Protein AF-A0A1F5UHL4-F1 (afdb_monomer_lite)

Secondary structure (DSSP, 8-state):
-HHHHHHHHHHHHHHHHHHHHHHHHHHHHHHTT-EEE-TTS-EEEEEEEEE-SSTTEEEEEEEEEESSSTT-EEEEEEEEEEESSPPPSSHHHHHHHHTTSBSSS-BSSS--SSBEEEEEEEEE-TTS-EEEEEEEE---EEETTTTEEE--EEEEEEETTEEEEEE---TT----------TT-----B----TT---EEEEEE-TTS-EEEEEE-TTS-EEEEEEEEE-TB--BPP--TTTHHHHTTSTT-EEEEEEEEGGGTT--EEEEE-GGGGGGT-

Sequence (282 aa):
MKELRTDLADLKDRSNLEDKQDLLERISDIQLGKTAVDMHGFRVRTDNYVLRPLPNMLQLLNITKREGGPDAGISSFEINDTFNKNLPANYMDVKTAIKGSVNGITLKNGNPDYWLKIETAAIRNPHGDVILNEVGLSDPSWNSASSMFEQPFNETFKINTITKWSHDYSATFVETYTDNNPAGAVTTTVTASDPALPYTVTPSITSDNAFLIKTTFADNTFLETYRYYVNDSGVVQPLTLDKYAQTLRMPNLNWEIVYKATEFGTRTIDLLIIPEIFSHLF

pLDDT: mean 76.7, std 17.93, range [34.38, 98.12]

Foldseek 3Di:
DVVVVVVVVVVVVVVVVVVVVVVVVVVVQVVVVQWFQALVRWIKGKDWDWDPPDQQKTKTKIWIATCDDPQHGIKIKMKIFGKPDGADPDPVVNCVLCVQEPPDFWDQDDQRPIYTQKIKIWIDTPVQKIKIKIKGWDGWDQDPVVNTTGIFIKMWIDTRPDTQFIDHDDPPDDDDDDPPDDPDFPQPFPPPPDPRFQWTWGWGQDPLQWTWIWIQGPVRKIKIKTKFWAARSNDTDHDDPVCPVVSVPDPRIWIWIWMDIVVQPPDIRIDIGGCVVVVVVD

Structure (mmCIF, N/CA/C/O backbone):
data_AF-A0A1F5UHL4-F1
#
_entry.id   AF-A0A1F5UHL4-F1
#
loop_
_atom_site.group_PDB
_atom_site.id
_atom_site.type_symbol
_atom_site.label_atom_id
_atom_site.label_alt_id
_atom_site.label_comp_id
_atom_site.label_asym_id
_atom_site.label_entity_id
_atom_site.label_seq_id
_atom_site.pdbx_PDB_ins_code
_atom_site.Cartn_x
_atom_site.Cartn_y
_atom_site.Cartn_z
_atom_site.occupancy
_atom_site.B_iso_or_equiv
_atom_site.auth_seq_id
_atom_site.auth_comp_id
_atom_site.auth_asym_id
_atom_site.auth_atom_id
_atom_site.pdbx_PDB_model_num
ATOM 1 N N . MET A 1 1 ? -19.139 -37.158 41.627 1.00 54.53 1 MET A N 1
ATOM 2 C CA . MET A 1 1 ? -18.684 -35.882 42.242 1.00 54.53 1 MET A CA 1
ATOM 3 C C . MET A 1 1 ? -17.158 -35.739 42.284 1.00 54.53 1 MET A C 1
ATOM 5 O O . MET A 1 1 ? -16.686 -34.617 42.181 1.00 54.53 1 MET A O 1
ATOM 9 N N . LYS A 1 2 ? -16.382 -36.829 42.432 1.00 54.94 2 LYS A N 1
ATOM 10 C CA . LYS A 1 2 ? -14.907 -36.789 42.370 1.00 54.94 2 LYS A CA 1
ATOM 11 C C . LYS A 1 2 ? -14.392 -36.526 40.941 1.00 54.94 2 LYS A C 1
ATOM 13 O O . LYS A 1 2 ? -13.560 -35.652 40.783 1.00 54.94 2 LYS A O 1
ATOM 18 N N . GLU A 1 3 ? -14.988 -37.168 39.933 1.00 56.97 3 GLU A N 1
ATOM 19 C CA . GLU A 1 3 ? -14.652 -36.982 38.503 1.00 56.97 3 GLU A CA 1
ATOM 20 C C . GLU A 1 3 ? -14.904 -35.548 38.007 1.00 56.97 3 GLU A C 1
ATOM 22 O O . GLU A 1 3 ? -13.988 -34.907 37.520 1.00 56.97 3 GLU A O 1
ATOM 27 N N . LEU A 1 4 ? -16.076 -34.969 38.299 1.00 50.81 4 LEU A N 1
ATOM 28 C CA . LEU A 1 4 ? -16.394 -33.564 37.980 1.00 50.81 4 LEU A CA 1
ATOM 29 C C . LEU A 1 4 ? -15.412 -32.533 38.569 1.00 50.81 4 LEU A C 1
ATOM 31 O O . LEU A 1 4 ? -15.284 -31.436 38.036 1.00 50.81 4 LEU A O 1
ATOM 35 N N . ARG A 1 5 ? -14.750 -32.839 39.693 1.00 56.50 5 ARG A N 1
ATOM 36 C CA . ARG A 1 5 ? -13.739 -31.946 40.287 1.00 56.50 5 ARG A CA 1
ATOM 37 C C . ARG A 1 5 ? -12.380 -32.090 39.607 1.00 56.50 5 ARG A C 1
ATOM 39 O O . ARG A 1 5 ? -11.645 -31.111 39.561 1.00 56.50 5 ARG A O 1
ATOM 46 N N . THR A 1 6 ? -12.068 -33.280 39.105 1.00 62.00 6 THR A N 1
ATOM 47 C CA . THR A 1 6 ? -10.860 -33.546 38.320 1.00 62.00 6 THR A CA 1
ATOM 48 C C . THR A 1 6 ? -10.974 -32.906 36.938 1.00 62.00 6 THR A C 1
ATOM 50 O O . THR A 1 6 ? -10.088 -32.152 36.561 1.00 62.00 6 THR A O 1
ATOM 53 N N . ASP A 1 7 ? -12.119 -33.053 36.265 1.00 62.06 7 ASP A N 1
ATOM 54 C CA . ASP A 1 7 ? -12.368 -32.427 34.958 1.00 62.06 7 ASP A CA 1
ATOM 55 C C . ASP A 1 7 ? -12.326 -30.891 35.030 1.00 62.06 7 ASP A C 1
ATOM 57 O O . ASP A 1 7 ? -11.802 -30.227 34.138 1.00 62.06 7 ASP A O 1
ATOM 61 N N . LEU A 1 8 ? -12.841 -30.307 36.121 1.00 56.38 8 LEU A N 1
ATOM 62 C CA . LEU A 1 8 ? -12.797 -28.859 36.344 1.00 56.38 8 LEU A CA 1
ATOM 63 C C . LEU A 1 8 ? -11.372 -28.353 36.634 1.00 56.38 8 LEU A C 1
ATOM 65 O O . LEU A 1 8 ? -11.038 -27.229 36.264 1.00 56.38 8 LEU A O 1
ATOM 69 N N . ALA A 1 9 ? -10.541 -29.160 37.299 1.00 65.00 9 ALA A N 1
ATOM 70 C CA . ALA A 1 9 ? -9.139 -28.832 37.548 1.00 65.00 9 ALA A CA 1
ATOM 71 C C . ALA A 1 9 ? -8.319 -28.898 36.251 1.00 65.00 9 ALA A C 1
ATOM 73 O O . ALA A 1 9 ? -7.598 -27.951 35.954 1.00 65.00 9 ALA A O 1
ATOM 74 N N . ASP A 1 10 ? -8.524 -29.935 35.436 1.00 68.56 10 ASP A N 1
ATOM 75 C CA . ASP A 1 10 ? -7.858 -30.094 34.140 1.00 68.56 10 ASP A CA 1
ATOM 76 C C . ASP A 1 10 ? -8.268 -28.997 33.142 1.00 68.56 10 ASP A C 1
ATOM 78 O O . ASP A 1 10 ? -7.425 -28.469 32.416 1.00 68.56 10 ASP A O 1
ATOM 82 N N . LEU A 1 11 ? -9.546 -28.595 33.124 1.00 62.31 11 LEU A N 1
ATOM 83 C CA . LEU A 1 11 ? -10.021 -27.453 32.329 1.00 62.31 11 LEU A CA 1
ATOM 84 C C . LEU A 1 11 ? -9.385 -26.133 32.775 1.00 62.31 11 LEU A C 1
ATOM 86 O O . LEU A 1 11 ? -8.978 -25.328 31.939 1.00 62.31 11 LEU A O 1
ATOM 90 N N . LYS A 1 12 ? -9.275 -25.913 34.089 1.00 61.91 12 LYS A N 1
ATOM 91 C CA . LYS A 1 12 ? -8.652 -24.707 34.644 1.00 61.91 12 LYS A CA 1
ATOM 92 C C . LYS A 1 12 ? -7.149 -24.667 34.366 1.00 61.91 12 LYS A C 1
ATOM 94 O O . LYS A 1 12 ? -6.624 -23.602 34.060 1.00 61.91 12 LYS A O 1
ATOM 99 N N . ASP A 1 13 ? -6.467 -25.805 34.436 1.00 70.56 13 ASP A N 1
ATOM 100 C CA . ASP A 1 13 ? -5.041 -25.901 34.126 1.00 70.56 13 ASP A CA 1
ATOM 101 C C . ASP A 1 13 ? -4.761 -25.730 32.630 1.00 70.56 13 ASP A C 1
ATOM 103 O O . ASP A 1 13 ? -3.791 -25.061 32.281 1.00 70.56 13 ASP A O 1
ATOM 107 N N . ARG A 1 14 ? -5.633 -26.233 31.745 1.00 63.91 14 ARG A N 1
ATOM 108 C CA . ARG A 1 14 ? -5.560 -25.954 30.299 1.00 63.91 14 ARG A CA 1
ATOM 109 C C . ARG A 1 14 ? -5.776 -24.478 29.979 1.00 63.91 14 ARG A C 1
ATOM 111 O O . ARG A 1 14 ? -4.935 -23.902 29.304 1.00 63.91 14 ARG A O 1
ATOM 118 N N . SER A 1 15 ? -6.818 -23.858 30.534 1.00 64.50 15 SER A N 1
ATOM 119 C CA . SER A 1 15 ? -7.058 -22.412 30.387 1.00 64.50 15 SER A CA 1
ATOM 120 C C . SER A 1 15 ? -5.860 -21.598 30.884 1.00 64.50 15 SER A C 1
ATOM 122 O O . SER A 1 15 ? -5.378 -20.720 30.184 1.00 64.50 15 SER A O 1
ATOM 124 N N . ASN A 1 16 ? -5.301 -21.946 32.049 1.00 72.88 16 ASN A N 1
ATOM 125 C CA . ASN A 1 16 ? -4.107 -21.284 32.580 1.00 72.88 16 ASN A CA 1
ATOM 126 C C . ASN A 1 16 ? -2.857 -21.492 31.707 1.00 72.88 16 ASN A C 1
ATOM 128 O O . ASN A 1 16 ? -1.940 -20.673 31.757 1.00 72.88 16 ASN A O 1
ATOM 132 N N . LEU A 1 17 ? -2.751 -22.615 30.992 1.00 68.56 17 LEU A N 1
ATOM 133 C CA . LEU A 1 17 ? -1.637 -22.900 30.085 1.00 68.56 17 LEU A CA 1
ATOM 134 C C . LEU A 1 17 ? -1.763 -22.108 28.786 1.00 68.56 17 LEU A C 1
ATOM 136 O O . LEU A 1 17 ? -0.761 -21.543 28.358 1.00 68.56 17 LEU A O 1
ATOM 140 N N . GLU A 1 18 ? -2.962 -22.031 28.211 1.00 68.06 18 GLU A N 1
ATOM 141 C CA . GLU A 1 18 ? -3.265 -21.189 27.046 1.00 68.06 18 GLU A CA 1
ATOM 142 C C . GLU A 1 18 ? -2.998 -19.714 27.376 1.00 68.06 18 GLU A C 1
ATOM 144 O O . GLU A 1 18 ? -2.196 -19.077 26.700 1.00 68.06 18 GLU A O 1
ATOM 149 N N . ASP A 1 19 ? -3.510 -19.215 28.507 1.00 73.69 19 ASP A N 1
ATOM 150 C CA . ASP A 1 19 ? -3.263 -17.841 28.966 1.00 73.69 19 ASP A CA 1
ATOM 151 C C . ASP A 1 19 ? -1.762 -17.553 29.156 1.00 73.69 19 ASP A C 1
ATOM 153 O O . ASP A 1 19 ? -1.267 -16.469 28.840 1.00 73.69 19 ASP A O 1
ATOM 157 N N . LYS A 1 20 ? -1.000 -18.525 29.674 1.00 71.56 20 LYS A N 1
ATOM 158 C CA . LYS A 1 20 ? 0.457 -18.398 29.833 1.00 71.56 20 LYS A CA 1
ATOM 159 C C . LYS A 1 20 ? 1.196 -18.444 28.501 1.00 71.56 20 LYS A C 1
ATOM 161 O O . LYS A 1 20 ? 2.190 -17.737 28.365 1.00 71.56 20 LYS A O 1
ATOM 166 N N . GLN A 1 21 ? 0.763 -19.272 27.555 1.00 69.31 21 GLN A N 1
ATOM 167 C CA . GLN A 1 21 ? 1.348 -19.332 26.215 1.00 69.31 21 GLN A CA 1
ATOM 168 C C . GLN A 1 21 ? 1.103 -18.024 25.464 1.00 69.31 21 GLN A C 1
ATOM 170 O O . GLN A 1 21 ? 2.064 -17.449 24.958 1.00 69.31 21 GLN A O 1
ATOM 175 N N . ASP A 1 22 ? -0.118 -17.495 25.519 1.00 73.62 22 ASP A N 1
ATOM 176 C CA . ASP A 1 22 ? -0.467 -16.186 24.968 1.00 73.62 22 ASP A CA 1
ATOM 177 C C . ASP A 1 22 ? 0.375 -15.072 25.600 1.00 73.62 22 ASP A C 1
ATOM 179 O O . ASP A 1 22 ? 0.910 -14.209 24.904 1.00 73.62 22 ASP A O 1
ATOM 183 N N . LEU A 1 23 ? 0.553 -15.087 26.926 1.00 70.81 23 LEU A N 1
ATOM 184 C CA . LEU A 1 23 ? 1.416 -14.127 27.621 1.00 70.81 23 LEU A CA 1
ATOM 185 C C . LEU A 1 23 ? 2.885 -14.241 27.198 1.00 70.81 23 LEU A C 1
ATOM 187 O O . LEU A 1 23 ? 3.547 -13.218 27.028 1.00 70.81 23 LEU A O 1
ATOM 191 N N . LEU A 1 24 ? 3.406 -15.455 27.023 1.00 68.00 24 LEU A N 1
ATOM 192 C CA . LEU A 1 24 ? 4.785 -15.676 26.584 1.00 68.00 24 LEU A CA 1
ATOM 193 C C . LEU A 1 24 ? 4.998 -15.244 25.129 1.00 68.00 24 LEU A C 1
ATOM 195 O O . LEU A 1 24 ? 6.014 -14.614 24.842 1.00 68.00 24 LEU A O 1
ATOM 199 N N . GLU A 1 25 ? 4.045 -15.515 24.234 1.00 67.12 25 GLU A N 1
ATOM 200 C CA . GLU A 1 25 ? 4.080 -15.018 22.855 1.00 67.12 25 GLU A CA 1
ATOM 201 C C . GLU A 1 25 ? 4.036 -13.487 22.837 1.00 67.12 25 GLU A C 1
ATOM 203 O O . GLU A 1 25 ? 4.859 -12.854 22.181 1.00 67.12 25 GLU A O 1
ATOM 208 N N . ARG A 1 26 ? 3.167 -12.872 23.649 1.00 66.56 26 ARG A N 1
ATOM 209 C CA . ARG A 1 26 ? 3.108 -11.409 23.797 1.00 66.56 26 ARG A CA 1
ATOM 210 C C . ARG A 1 26 ? 4.431 -10.827 24.286 1.00 66.56 26 ARG A C 1
ATOM 212 O O . ARG A 1 26 ? 4.881 -9.831 23.731 1.00 66.56 26 ARG A O 1
ATOM 219 N N . ILE A 1 27 ? 5.059 -11.433 25.295 1.00 63.44 27 ILE A N 1
ATOM 220 C CA . ILE A 1 27 ? 6.366 -10.993 25.809 1.00 63.44 27 ILE A CA 1
ATOM 221 C C . ILE A 1 27 ? 7.446 -11.138 24.731 1.00 63.44 27 ILE A C 1
ATOM 223 O O . ILE A 1 27 ? 8.249 -10.224 24.559 1.00 63.44 27 ILE A O 1
ATOM 227 N N . SER A 1 28 ? 7.452 -12.247 23.989 1.00 60.19 28 SER A N 1
ATOM 228 C CA . SER A 1 28 ? 8.394 -12.478 22.892 1.00 60.19 28 SER A CA 1
ATOM 229 C C . SER A 1 28 ? 8.214 -11.461 21.762 1.00 60.19 28 SER A C 1
ATOM 231 O O . SER A 1 28 ? 9.194 -10.899 21.285 1.00 60.19 28 SER A O 1
ATOM 233 N N . ASP A 1 29 ? 6.979 -11.183 21.347 1.00 63.09 29 ASP A N 1
ATOM 234 C CA . ASP A 1 29 ? 6.690 -10.212 20.288 1.00 63.09 29 ASP A CA 1
ATOM 235 C C . ASP A 1 29 ? 7.098 -8.786 20.699 1.00 63.09 29 ASP A C 1
ATOM 237 O O . ASP A 1 29 ? 7.665 -8.052 19.888 1.00 63.09 29 ASP A O 1
ATOM 241 N N . ILE A 1 30 ? 6.880 -8.417 21.970 1.00 63.22 30 ILE A N 1
ATOM 242 C CA . ILE A 1 30 ? 7.344 -7.141 22.540 1.00 63.22 30 ILE A CA 1
ATOM 243 C C . ILE A 1 30 ? 8.875 -7.079 22.528 1.00 63.22 30 ILE A C 1
ATOM 245 O O . ILE A 1 30 ? 9.446 -6.070 22.122 1.00 63.22 30 ILE A O 1
ATOM 249 N N . GLN A 1 31 ? 9.554 -8.159 22.929 1.00 58.38 31 GLN A N 1
ATOM 250 C CA . GLN A 1 31 ? 11.021 -8.235 22.909 1.00 58.38 31 GLN A CA 1
ATOM 251 C C . GLN A 1 31 ? 11.602 -8.156 21.492 1.00 58.38 31 GLN A C 1
ATOM 253 O O . GLN A 1 31 ? 12.722 -7.680 21.322 1.00 58.38 31 GLN A O 1
ATOM 258 N N . LEU A 1 32 ? 10.850 -8.604 20.485 1.00 65.06 32 LEU A N 1
ATOM 259 C CA . LEU A 1 32 ? 11.230 -8.539 19.074 1.00 65.06 32 LEU A CA 1
ATOM 260 C C . LEU A 1 32 ? 10.811 -7.226 18.389 1.00 65.06 32 LEU A C 1
ATOM 262 O O . LEU A 1 32 ? 11.042 -7.090 17.189 1.00 65.06 32 LEU A O 1
ATOM 266 N N . GLY A 1 33 ? 10.178 -6.287 19.106 1.00 66.50 33 GLY A N 1
ATOM 267 C CA . GLY A 1 33 ? 9.693 -5.023 18.535 1.00 66.50 33 GLY A CA 1
ATOM 268 C C . GLY A 1 33 ? 8.587 -5.206 17.488 1.00 66.50 33 GLY A C 1
ATOM 269 O O . GLY A 1 33 ? 8.355 -4.332 16.660 1.00 66.50 33 GLY A O 1
ATOM 270 N N . LYS A 1 34 ? 7.908 -6.358 17.495 1.00 76.50 34 LYS A N 1
ATOM 271 C CA . LYS A 1 34 ? 6.878 -6.717 16.507 1.00 76.50 34 LYS A CA 1
ATOM 272 C C . LYS A 1 34 ? 5.488 -6.245 16.888 1.00 76.50 34 LYS A C 1
ATOM 274 O O . LYS A 1 34 ? 4.528 -6.508 16.167 1.00 76.50 34 LYS A O 1
ATOM 279 N N . THR A 1 35 ? 5.348 -5.599 18.036 1.00 82.62 35 THR A N 1
ATOM 280 C CA . THR A 1 35 ? 4.055 -5.151 18.538 1.00 82.62 35 THR A CA 1
ATOM 281 C C . THR A 1 35 ? 4.105 -3.720 18.993 1.00 82.62 35 THR A C 1
ATOM 283 O O . THR A 1 35 ? 5.009 -3.355 19.740 1.00 82.62 35 THR A O 1
ATOM 286 N N . ALA A 1 36 ? 3.070 -2.973 18.639 1.00 85.44 36 ALA A N 1
ATOM 287 C CA . ALA A 1 36 ? 2.810 -1.657 19.191 1.00 85.44 36 ALA A CA 1
ATOM 288 C C . ALA A 1 36 ? 1.332 -1.527 19.564 1.00 85.44 36 ALA A C 1
ATOM 290 O O . ALA A 1 36 ? 0.510 -2.408 19.283 1.00 85.44 36 ALA A O 1
ATOM 291 N N . VAL A 1 37 ? 1.001 -0.419 20.210 1.00 88.06 37 VAL A N 1
ATOM 292 C CA . VAL A 1 37 ? -0.377 0.037 20.364 1.00 88.06 37 VAL A CA 1
ATOM 293 C C . VAL A 1 37 ? -0.667 1.034 19.247 1.00 88.06 37 VAL A C 1
ATOM 295 O O . VAL A 1 37 ? 0.165 1.885 18.942 1.00 88.06 37 VAL A O 1
ATOM 298 N N . ASP A 1 38 ? -1.824 0.905 18.611 1.00 88.81 38 ASP A N 1
ATOM 299 C CA . ASP A 1 38 ? -2.263 1.831 17.570 1.00 88.81 38 ASP A CA 1
ATOM 300 C C . ASP A 1 38 ? -2.879 3.114 18.145 1.00 88.81 38 ASP A C 1
ATOM 302 O O . ASP A 1 38 ? -3.041 3.264 19.358 1.00 88.81 38 ASP A O 1
ATOM 306 N N . MET A 1 39 ? -3.304 4.027 17.270 1.00 90.62 39 MET A N 1
ATOM 307 C CA . MET A 1 39 ? -3.951 5.266 17.715 1.00 90.62 39 MET A CA 1
ATOM 308 C C . MET A 1 39 ? -5.302 5.059 18.426 1.00 90.62 39 MET A C 1
ATOM 310 O O . MET A 1 39 ? -5.773 5.962 19.119 1.00 90.62 39 MET A O 1
ATOM 314 N N . HIS A 1 40 ? -5.932 3.893 18.269 1.00 91.38 40 HIS A N 1
ATOM 315 C CA . HIS A 1 40 ? -7.206 3.545 18.896 1.00 91.38 40 HIS A CA 1
ATOM 316 C C . HIS A 1 40 ? -7.042 2.802 20.236 1.00 91.38 40 HIS A C 1
ATOM 318 O O . HIS A 1 40 ? -8.040 2.498 20.893 1.00 91.38 40 HIS A O 1
ATOM 324 N N . GLY A 1 41 ? -5.807 2.531 20.673 1.00 89.31 41 GLY A N 1
ATOM 325 C CA . GLY A 1 41 ? -5.507 1.836 21.927 1.00 89.31 41 GLY A CA 1
ATOM 326 C C . GLY A 1 41 ? -5.529 0.304 21.837 1.00 89.31 41 GLY A C 1
ATOM 327 O O . GLY A 1 41 ? -5.492 -0.372 22.867 1.00 89.31 41 GLY A O 1
ATOM 328 N N . PHE A 1 42 ? -5.586 -0.266 20.636 1.00 90.75 42 PHE A N 1
ATOM 329 C CA . PHE A 1 42 ? -5.523 -1.700 20.385 1.00 90.75 42 PHE A CA 1
ATOM 330 C C . PHE A 1 42 ? -4.090 -2.167 20.142 1.00 90.75 42 PHE A C 1
ATOM 332 O O . PHE A 1 42 ? -3.302 -1.531 19.442 1.00 90.75 42 PHE A O 1
ATOM 339 N N . ARG A 1 43 ? -3.768 -3.350 20.675 1.00 88.38 43 ARG A N 1
ATOM 340 C CA . ARG A 1 43 ? -2.523 -4.049 20.354 1.00 88.38 43 ARG A CA 1
ATOM 341 C C . ARG A 1 43 ? -2.536 -4.473 18.886 1.00 88.38 43 ARG A C 1
ATOM 343 O O . ARG A 1 43 ? -3.477 -5.130 18.430 1.00 88.38 43 ARG A O 1
ATOM 350 N N . VAL A 1 44 ? -1.446 -4.162 18.195 1.00 90.44 44 VAL A N 1
ATOM 351 C CA . VAL A 1 44 ? -1.173 -4.593 16.826 1.00 90.44 44 VAL A CA 1
ATOM 352 C C . VAL A 1 44 ? 0.122 -5.360 16.801 1.00 90.44 44 VAL A C 1
ATOM 354 O O . VAL A 1 44 ? 1.139 -4.884 17.297 1.00 90.44 44 VAL A O 1
ATOM 357 N N . ARG A 1 45 ? 0.091 -6.533 16.178 1.00 90.25 45 ARG A N 1
ATOM 358 C CA . ARG A 1 45 ? 1.299 -7.222 15.744 1.00 90.25 45 ARG A CA 1
ATOM 359 C C . ARG A 1 45 ? 1.568 -6.877 14.289 1.00 90.25 45 ARG A C 1
ATOM 361 O O .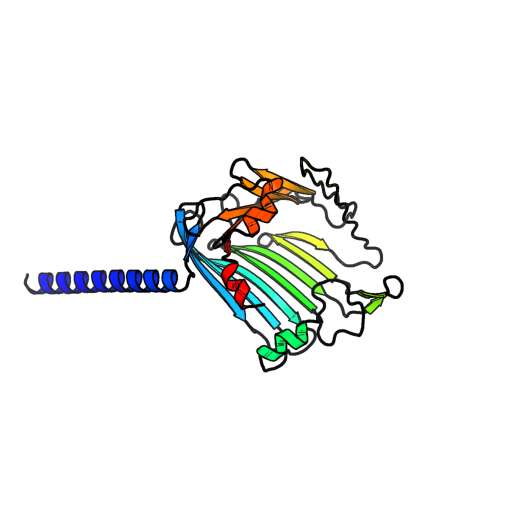 ARG A 1 45 ? 0.658 -6.978 13.474 1.00 90.25 45 ARG A O 1
ATOM 368 N N . THR A 1 46 ? 2.798 -6.509 13.974 1.00 88.12 46 THR A N 1
ATOM 369 C CA . THR A 1 46 ? 3.266 -6.264 12.613 1.00 88.12 46 THR A CA 1
ATOM 370 C C . THR A 1 46 ? 4.298 -7.324 12.240 1.00 88.12 46 THR A C 1
ATOM 372 O O . THR A 1 46 ? 5.159 -7.690 13.042 1.00 88.12 46 THR A O 1
ATOM 375 N N . ASP A 1 47 ? 4.222 -7.820 11.016 1.00 86.62 47 ASP A N 1
ATOM 376 C CA . ASP A 1 47 ? 5.245 -8.662 10.415 1.00 86.62 47 ASP A CA 1
ATOM 377 C C . ASP A 1 47 ? 5.555 -8.110 9.017 1.00 86.62 47 ASP A C 1
ATOM 379 O O . ASP A 1 47 ? 4.661 -7.721 8.267 1.00 86.62 47 ASP A O 1
ATOM 383 N N . ASN A 1 48 ? 6.841 -8.048 8.679 1.00 80.56 48 ASN A N 1
ATOM 384 C CA . ASN A 1 48 ? 7.318 -7.550 7.393 1.00 80.56 48 ASN A CA 1
ATOM 385 C C . ASN A 1 48 ? 8.182 -8.615 6.739 1.00 80.56 48 ASN A C 1
ATOM 387 O O . ASN A 1 48 ? 9.091 -9.161 7.369 1.00 80.56 48 ASN A O 1
ATOM 391 N N . TYR A 1 49 ? 7.923 -8.877 5.468 1.00 85.00 49 TYR A N 1
ATOM 392 C CA . TYR A 1 49 ? 8.630 -9.878 4.697 1.00 85.00 49 TYR A CA 1
ATOM 393 C C . TYR A 1 49 ? 9.090 -9.302 3.368 1.00 85.00 49 TYR A C 1
ATOM 395 O O . TYR A 1 49 ? 8.385 -8.528 2.723 1.00 85.00 49 TYR A O 1
ATOM 403 N N . VAL A 1 50 ? 10.266 -9.755 2.943 1.00 83.69 50 VAL A N 1
ATOM 404 C CA . VAL A 1 50 ? 10.682 -9.681 1.549 1.00 83.69 50 VAL A CA 1
ATOM 405 C C . VAL A 1 50 ? 10.731 -11.108 1.028 1.00 83.69 50 VAL A C 1
ATOM 407 O O . VAL A 1 50 ? 11.497 -11.938 1.520 1.00 83.69 50 VAL A O 1
ATOM 410 N N . LEU A 1 51 ? 9.856 -11.414 0.080 1.00 88.56 51 LEU A N 1
ATOM 411 C CA . LEU A 1 51 ? 9.609 -12.757 -0.423 1.00 88.56 51 LEU A CA 1
ATOM 412 C C . LEU A 1 51 ? 9.999 -12.854 -1.898 1.00 88.56 51 LEU A C 1
ATOM 414 O O . LEU A 1 51 ? 10.118 -11.857 -2.610 1.00 88.56 51 LEU A O 1
ATOM 418 N N . ARG A 1 52 ? 10.180 -14.091 -2.364 1.00 89.25 52 ARG A N 1
ATOM 419 C CA . ARG A 1 52 ? 10.370 -14.415 -3.781 1.00 89.25 52 ARG A CA 1
ATOM 420 C C . ARG A 1 52 ? 9.350 -15.476 -4.208 1.00 89.25 52 ARG A C 1
ATOM 422 O O . ARG A 1 52 ? 9.696 -16.658 -4.231 1.00 89.25 52 ARG A O 1
ATOM 429 N N . PRO A 1 53 ? 8.099 -15.084 -4.511 1.00 92.50 53 PRO A N 1
ATOM 430 C CA . PRO A 1 53 ? 7.047 -16.038 -4.872 1.00 92.50 53 PRO A CA 1
ATOM 431 C C . PRO A 1 53 ? 7.331 -16.765 -6.191 1.00 92.50 53 PRO A C 1
ATOM 433 O O . PRO A 1 53 ? 7.006 -17.941 -6.334 1.00 92.50 53 PRO A O 1
ATOM 436 N N . LEU A 1 54 ? 7.971 -16.074 -7.143 1.00 94.75 54 LEU A N 1
ATOM 437 C CA . LEU A 1 54 ? 8.377 -16.601 -8.448 1.00 94.75 54 LEU A CA 1
ATOM 438 C C . LEU A 1 54 ? 9.845 -16.251 -8.742 1.00 94.75 54 LEU A C 1
ATOM 440 O O . LEU A 1 54 ? 10.354 -15.264 -8.210 1.00 94.75 54 LEU A O 1
ATOM 444 N N . PRO A 1 55 ? 10.549 -17.001 -9.615 1.00 94.94 55 PRO A N 1
ATOM 445 C CA . PRO A 1 55 ? 11.968 -16.765 -9.896 1.00 94.94 55 PRO A CA 1
ATOM 446 C C . PRO A 1 55 ? 12.314 -15.346 -10.365 1.00 94.94 55 PRO A C 1
ATOM 448 O O . PRO A 1 55 ? 13.428 -14.889 -10.127 1.00 94.94 55 PRO A O 1
ATOM 451 N N . ASN A 1 56 ? 11.385 -14.654 -11.021 1.00 93.44 56 ASN A N 1
ATOM 452 C CA . ASN A 1 56 ? 11.524 -13.290 -11.527 1.00 93.44 56 ASN A CA 1
ATOM 453 C C . ASN A 1 56 ? 10.685 -12.266 -10.744 1.00 93.44 56 ASN A C 1
ATOM 455 O O . ASN A 1 56 ? 10.424 -11.193 -11.273 1.00 93.44 56 ASN A O 1
ATOM 459 N N . MET A 1 57 ? 10.227 -12.590 -9.532 1.00 92.88 57 MET A N 1
ATOM 460 C CA . MET A 1 57 ? 9.351 -11.720 -8.746 1.00 92.88 57 MET A CA 1
ATOM 461 C C . MET A 1 57 ? 9.925 -11.463 -7.357 1.00 92.88 57 MET A C 1
ATOM 463 O O . MET A 1 57 ? 10.350 -12.399 -6.676 1.00 92.88 57 MET A O 1
ATOM 467 N N . LEU A 1 58 ? 9.891 -10.206 -6.930 1.00 90.19 58 LEU A N 1
ATOM 468 C CA . LEU A 1 58 ? 10.127 -9.799 -5.550 1.00 90.19 58 LEU A CA 1
ATOM 469 C C . LEU A 1 58 ? 8.801 -9.330 -4.951 1.00 90.19 58 LEU A C 1
ATOM 471 O O . LEU A 1 58 ? 8.041 -8.638 -5.617 1.00 90.19 58 LEU A O 1
ATOM 475 N N . GLN A 1 59 ? 8.529 -9.704 -3.707 1.00 89.88 59 GLN A N 1
ATOM 476 C CA . GLN A 1 59 ? 7.338 -9.265 -2.988 1.00 89.88 59 GLN A CA 1
ATOM 477 C C . GLN A 1 59 ? 7.746 -8.593 -1.683 1.00 89.88 59 GLN A C 1
ATOM 479 O O . GLN A 1 59 ? 8.468 -9.183 -0.879 1.00 89.88 59 GLN A O 1
ATOM 484 N N . LEU A 1 60 ? 7.257 -7.379 -1.460 1.00 88.44 60 LEU A N 1
ATOM 485 C CA . LEU A 1 60 ? 7.283 -6.704 -0.169 1.00 88.44 60 LEU A CA 1
ATOM 486 C C . LEU A 1 60 ? 5.919 -6.902 0.479 1.00 88.44 60 LEU A C 1
ATOM 488 O O . LEU A 1 60 ? 4.908 -6.532 -0.106 1.00 88.44 60 LEU A O 1
ATOM 492 N N . LEU A 1 61 ? 5.886 -7.494 1.667 1.00 90.81 61 LEU A N 1
ATOM 493 C CA . LEU A 1 61 ? 4.646 -7.803 2.368 1.00 90.81 61 LEU A CA 1
ATOM 494 C C . LEU A 1 61 ? 4.720 -7.291 3.802 1.00 90.81 61 LEU A C 1
ATOM 496 O O . LEU A 1 61 ? 5.479 -7.818 4.612 1.00 90.81 61 LEU A O 1
ATOM 500 N N . ASN A 1 62 ? 3.908 -6.290 4.114 1.00 90.38 62 ASN A N 1
ATOM 501 C CA . ASN A 1 62 ? 3.586 -5.892 5.474 1.00 90.38 62 ASN A CA 1
ATOM 502 C C . ASN A 1 62 ? 2.234 -6.503 5.862 1.00 90.38 62 ASN A C 1
ATOM 504 O O . ASN A 1 62 ? 1.257 -6.412 5.119 1.00 90.38 62 ASN A O 1
ATOM 508 N N . ILE A 1 63 ? 2.185 -7.129 7.031 1.00 92.81 63 ILE A N 1
ATOM 509 C CA . ILE A 1 63 ? 0.971 -7.680 7.622 1.00 92.81 63 ILE A CA 1
ATOM 510 C C . ILE A 1 63 ? 0.803 -7.060 8.996 1.00 92.81 63 ILE A C 1
ATOM 512 O O . ILE A 1 63 ? 1.726 -7.095 9.808 1.00 92.81 63 ILE A O 1
ATOM 516 N N . THR A 1 64 ? -0.399 -6.578 9.287 1.00 92.00 64 THR A N 1
ATOM 517 C CA . THR A 1 64 ? -0.790 -6.175 10.632 1.00 92.00 64 THR A CA 1
ATOM 518 C C . THR A 1 64 ? -1.956 -7.005 11.123 1.00 92.00 64 THR A C 1
ATOM 520 O O . THR A 1 64 ? -2.943 -7.207 10.423 1.00 92.00 64 THR A O 1
ATOM 523 N N . LYS A 1 65 ? -1.849 -7.502 12.353 1.00 93.81 65 LYS A N 1
ATOM 524 C CA . LYS A 1 65 ? -2.926 -8.204 13.044 1.00 93.81 65 LYS A CA 1
ATOM 525 C C . LYS A 1 65 ? -3.363 -7.387 14.250 1.00 93.81 65 LYS A C 1
ATOM 527 O O . LYS A 1 65 ? -2.596 -7.235 15.202 1.00 93.81 65 LYS A O 1
ATOM 532 N N . ARG A 1 66 ? -4.601 -6.903 14.213 1.00 92.69 66 ARG A N 1
ATOM 533 C CA . ARG A 1 66 ? -5.239 -6.120 15.274 1.00 92.69 66 ARG A CA 1
ATOM 534 C C . ARG A 1 66 ? -6.158 -7.017 16.108 1.00 92.69 66 ARG A C 1
ATOM 536 O O . ARG A 1 66 ? -6.955 -7.771 15.553 1.00 92.69 66 ARG A O 1
ATOM 543 N N . GLU A 1 67 ? -6.047 -6.953 17.437 1.00 87.44 67 GLU A N 1
ATOM 544 C CA . GLU A 1 67 ? -6.839 -7.807 18.348 1.00 87.44 67 GLU A CA 1
ATOM 545 C C . GLU A 1 67 ? -8.260 -7.286 18.630 1.00 87.44 67 GLU A C 1
ATOM 547 O O . GLU A 1 67 ? -9.115 -8.059 19.058 1.00 87.44 67 GLU A O 1
ATOM 552 N N . GLY A 1 68 ? -8.535 -5.998 18.404 1.00 87.50 68 GLY A N 1
ATOM 553 C CA . GLY A 1 68 ? -9.813 -5.375 18.757 1.00 87.50 68 GLY A CA 1
ATOM 554 C C . GLY A 1 68 ? -10.208 -4.208 17.854 1.00 87.50 68 GLY A C 1
ATOM 555 O O . GLY A 1 68 ? -9.431 -3.757 17.021 1.00 87.50 68 GLY A O 1
ATOM 556 N N . GLY A 1 69 ? -11.440 -3.729 18.023 1.00 88.88 69 GLY A N 1
ATOM 557 C CA . GLY A 1 69 ? -11.999 -2.632 17.231 1.00 88.88 69 GLY A CA 1
ATOM 558 C C . GLY A 1 69 ? -12.704 -3.077 15.941 1.00 88.88 69 GLY A C 1
ATOM 559 O O . GLY A 1 69 ? -12.793 -4.273 15.661 1.00 88.88 69 GLY A O 1
ATOM 560 N N . PRO A 1 70 ? -13.246 -2.119 15.165 1.00 88.44 70 PRO A N 1
ATOM 561 C CA . PRO A 1 70 ? -13.992 -2.400 13.933 1.00 88.44 70 PRO A CA 1
ATOM 562 C C . PRO A 1 70 ? -13.174 -3.123 12.857 1.00 88.44 70 PRO A C 1
ATOM 564 O O . PRO A 1 70 ? -13.742 -3.886 12.081 1.00 88.44 70 PRO A O 1
ATOM 567 N N . ASP A 1 71 ? -11.854 -2.929 12.855 1.00 88.12 71 ASP A N 1
ATOM 568 C CA . ASP A 1 71 ? -10.910 -3.538 11.910 1.00 88.12 71 ASP A CA 1
ATOM 569 C C . ASP A 1 71 ? -10.074 -4.657 12.560 1.00 88.12 71 ASP A C 1
ATOM 571 O O . ASP A 1 71 ? -8.955 -4.944 12.137 1.00 88.12 71 ASP A O 1
ATOM 575 N N . ALA A 1 72 ? -10.599 -5.299 13.612 1.00 92.25 72 ALA A N 1
ATOM 576 C CA . ALA A 1 72 ? -9.969 -6.475 14.206 1.00 92.25 72 ALA A CA 1
ATOM 577 C C . ALA A 1 72 ? -9.788 -7.587 13.157 1.00 92.25 72 ALA A C 1
ATOM 579 O O . ALA A 1 72 ? -10.711 -7.922 12.412 1.00 92.25 72 ALA A O 1
ATOM 580 N N . GLY A 1 73 ? -8.603 -8.194 13.129 1.00 93.44 73 GLY A N 1
ATOM 581 C CA . GLY A 1 73 ? -8.213 -9.168 12.112 1.00 93.44 73 GLY A CA 1
ATOM 582 C C . GLY A 1 73 ? -6.900 -8.794 11.433 1.00 93.44 73 GLY A C 1
ATOM 583 O O . GLY A 1 73 ? -6.065 -8.116 12.027 1.00 93.44 73 GLY A O 1
ATOM 584 N N . ILE A 1 74 ? -6.701 -9.300 10.214 1.00 94.88 74 ILE A N 1
ATOM 585 C CA . ILE A 1 74 ? -5.495 -9.071 9.416 1.00 94.88 74 ILE A CA 1
ATOM 586 C C . ILE A 1 74 ? -5.740 -8.000 8.348 1.00 94.88 74 ILE A C 1
ATOM 588 O O . ILE A 1 74 ? -6.569 -8.197 7.459 1.00 94.88 74 ILE A O 1
ATOM 592 N N . SER A 1 75 ? -4.959 -6.925 8.401 1.00 96.12 75 SER A N 1
ATOM 593 C CA . SER A 1 75 ? -4.752 -6.013 7.278 1.00 96.12 75 SER A CA 1
ATOM 594 C C . SER A 1 75 ? -3.386 -6.285 6.645 1.00 96.12 75 SER A C 1
ATOM 596 O O . SER A 1 75 ? -2.475 -6.815 7.285 1.00 96.12 75 SER A O 1
ATOM 598 N N . SER A 1 76 ? -3.233 -5.961 5.366 1.00 95.25 76 SER A N 1
ATOM 599 C CA . SER A 1 76 ? -1.965 -6.167 4.661 1.00 95.25 76 SER A CA 1
ATOM 600 C C . SER A 1 76 ? -1.693 -5.074 3.645 1.00 95.25 76 SER A C 1
ATOM 602 O O . SER A 1 76 ? -2.623 -4.499 3.077 1.00 95.25 76 SER A O 1
ATOM 604 N N . PHE A 1 77 ? -0.409 -4.829 3.420 1.00 94.38 77 PHE A N 1
ATOM 605 C CA . PHE A 1 77 ? 0.114 -4.044 2.319 1.00 94.38 77 PHE A CA 1
ATOM 606 C C . PHE A 1 77 ? 1.155 -4.876 1.578 1.00 94.38 77 PHE A C 1
ATOM 608 O O . PHE A 1 77 ? 2.126 -5.349 2.165 1.00 94.38 77 PHE A O 1
ATOM 615 N N . GLU A 1 78 ? 0.928 -5.067 0.290 1.00 94.38 78 GLU A N 1
ATOM 616 C CA . GLU A 1 78 ? 1.715 -5.930 -0.573 1.00 94.38 78 GLU A CA 1
ATOM 617 C C . GLU A 1 78 ? 2.144 -5.155 -1.815 1.00 94.38 78 GLU A C 1
ATOM 619 O O . GLU A 1 78 ? 1.307 -4.527 -2.459 1.00 94.38 78 GLU A O 1
ATOM 624 N N . ILE A 1 79 ? 3.425 -5.228 -2.171 1.00 93.06 79 ILE A N 1
ATOM 625 C CA . ILE A 1 79 ? 3.946 -4.793 -3.470 1.00 93.06 79 ILE A CA 1
ATOM 626 C C . ILE A 1 79 ? 4.597 -6.002 -4.132 1.00 93.06 79 ILE A C 1
ATOM 628 O O . ILE A 1 79 ? 5.487 -6.611 -3.539 1.00 93.06 79 ILE A O 1
ATOM 632 N N . ASN A 1 80 ? 4.170 -6.342 -5.347 1.00 94.19 80 ASN A N 1
ATOM 633 C CA . ASN A 1 80 ? 4.796 -7.376 -6.164 1.00 94.19 80 ASN A CA 1
ATOM 634 C C . ASN A 1 80 ? 5.450 -6.763 -7.393 1.00 94.19 80 ASN A C 1
ATOM 636 O O . ASN A 1 80 ? 4.762 -6.261 -8.280 1.00 94.19 80 ASN A O 1
ATOM 640 N N . ASP A 1 81 ? 6.758 -6.948 -7.481 1.00 92.12 81 ASP A N 1
ATOM 641 C CA . ASP A 1 81 ? 7.608 -6.471 -8.559 1.00 92.12 81 ASP A CA 1
ATOM 642 C C . ASP A 1 81 ? 8.008 -7.654 -9.432 1.00 92.12 81 ASP A C 1
ATOM 644 O O . ASP A 1 81 ? 8.758 -8.538 -9.008 1.00 92.12 81 ASP A O 1
ATOM 648 N N . THR A 1 82 ? 7.514 -7.691 -10.667 1.00 94.19 82 THR A N 1
ATOM 649 C CA . THR A 1 82 ? 7.860 -8.725 -11.648 1.00 94.19 82 THR A CA 1
ATOM 650 C C . THR A 1 82 ? 8.863 -8.186 -12.654 1.00 94.19 82 THR A C 1
ATOM 652 O O . THR A 1 82 ? 8.586 -7.233 -13.382 1.00 94.19 82 THR A O 1
ATOM 655 N N . PHE A 1 83 ? 10.009 -8.850 -12.754 1.00 91.81 83 PHE A N 1
ATOM 656 C CA . PHE A 1 83 ? 11.119 -8.468 -13.615 1.00 91.81 83 PHE A CA 1
ATOM 657 C C . PHE A 1 83 ? 11.083 -9.188 -14.968 1.00 91.81 83 PHE A C 1
ATOM 659 O O . PHE A 1 83 ? 10.513 -10.273 -15.130 1.00 91.81 83 PHE A O 1
ATOM 666 N N . ASN A 1 84 ? 11.769 -8.591 -15.941 1.00 92.25 84 ASN A N 1
ATOM 667 C CA . ASN A 1 84 ? 11.967 -9.101 -17.300 1.00 92.25 84 ASN A CA 1
ATOM 668 C C . ASN A 1 84 ? 12.625 -10.490 -17.382 1.00 92.25 84 ASN A C 1
ATOM 670 O O . ASN A 1 84 ? 12.498 -11.168 -18.402 1.00 92.25 84 ASN A O 1
ATOM 674 N N . LYS A 1 85 ? 13.347 -10.913 -16.340 1.00 91.19 85 LYS A N 1
ATOM 675 C CA . LYS A 1 85 ? 14.033 -12.208 -16.269 1.00 91.19 85 LYS A CA 1
ATOM 676 C C . LYS A 1 85 ? 14.195 -12.681 -14.826 1.00 91.19 85 LYS A C 1
ATOM 678 O O . LYS A 1 85 ? 14.007 -11.916 -13.883 1.00 91.19 85 LYS A O 1
ATOM 683 N N . ASN A 1 86 ? 14.575 -13.947 -14.663 1.00 94.56 86 ASN A N 1
ATOM 684 C CA . ASN A 1 86 ? 14.804 -14.547 -13.350 1.00 94.56 86 ASN A CA 1
ATOM 685 C C . ASN A 1 86 ? 15.881 -13.791 -12.566 1.00 94.56 86 ASN A C 1
ATOM 687 O O . ASN A 1 86 ? 16.958 -13.510 -13.092 1.00 94.56 86 ASN A O 1
ATOM 691 N N . LEU A 1 87 ? 15.591 -13.528 -11.295 1.00 88.44 87 LEU A N 1
ATOM 692 C CA . LEU A 1 87 ? 16.512 -12.933 -10.339 1.00 88.44 87 LEU A CA 1
ATOM 693 C C . LEU A 1 87 ? 17.618 -13.936 -9.958 1.00 88.44 87 LEU A C 1
ATOM 695 O O . LEU A 1 87 ? 17.388 -15.152 -9.992 1.00 88.44 87 LEU A O 1
ATOM 699 N N . PRO A 1 88 ? 18.804 -13.460 -9.531 1.00 87.25 88 PRO A N 1
ATOM 700 C CA . PRO A 1 88 ? 19.882 -14.329 -9.066 1.00 87.25 88 PRO A CA 1
ATOM 701 C C . PRO A 1 88 ? 19.409 -15.298 -7.980 1.00 87.25 88 PRO A C 1
ATOM 703 O O . PRO A 1 88 ? 18.666 -14.910 -7.079 1.00 87.25 88 PRO A O 1
ATOM 706 N N . ALA A 1 89 ? 19.843 -16.561 -8.029 1.00 86.44 89 ALA A N 1
ATOM 707 C CA . ALA A 1 89 ? 19.426 -17.580 -7.058 1.00 86.44 89 ALA A CA 1
ATOM 708 C C . ALA A 1 89 ? 19.781 -17.195 -5.610 1.00 86.44 89 ALA A C 1
ATOM 710 O O . ALA A 1 89 ? 18.991 -17.420 -4.697 1.00 86.44 89 ALA A O 1
ATOM 711 N N . ASN A 1 90 ? 20.940 -16.564 -5.411 1.00 82.81 90 ASN A N 1
ATOM 712 C CA . ASN A 1 90 ? 21.343 -16.027 -4.121 1.00 82.81 90 ASN A CA 1
ATOM 713 C C . ASN A 1 90 ? 20.606 -14.711 -3.836 1.00 82.81 90 ASN A C 1
ATOM 715 O O . ASN A 1 90 ? 20.644 -13.770 -4.628 1.00 82.81 90 ASN A O 1
ATOM 719 N N . TYR A 1 91 ? 19.948 -14.646 -2.680 1.00 71.25 91 TYR A N 1
ATOM 720 C CA . TYR A 1 91 ? 19.188 -13.480 -2.247 1.00 71.25 91 TYR A CA 1
ATOM 721 C C . TYR A 1 91 ? 20.060 -12.224 -2.082 1.00 71.25 91 TYR A C 1
ATOM 723 O O . TYR A 1 91 ? 19.645 -11.138 -2.479 1.00 71.25 91 TYR A O 1
ATOM 731 N N . MET A 1 92 ? 21.293 -12.367 -1.584 1.00 76.19 92 MET A N 1
ATOM 732 C CA . MET A 1 92 ? 22.207 -11.230 -1.394 1.00 76.19 92 MET A CA 1
ATOM 733 C C . MET A 1 92 ? 22.604 -10.567 -2.719 1.00 76.19 92 MET A C 1
ATOM 735 O O . MET A 1 92 ? 22.860 -9.363 -2.761 1.00 76.19 92 MET A O 1
ATOM 739 N N . ASP A 1 93 ? 22.590 -11.332 -3.811 1.00 76.44 93 ASP A N 1
ATOM 740 C CA . ASP A 1 93 ? 22.940 -10.842 -5.142 1.00 76.44 93 ASP A CA 1
ATOM 741 C C . ASP A 1 93 ? 21.767 -10.118 -5.817 1.00 76.44 93 ASP A C 1
ATOM 743 O O . ASP A 1 93 ? 21.991 -9.306 -6.714 1.00 76.44 93 ASP A O 1
ATOM 747 N N . VAL A 1 94 ? 20.525 -10.341 -5.359 1.00 73.94 94 VAL A N 1
ATOM 748 C CA . VAL A 1 94 ? 19.336 -9.636 -5.869 1.00 73.94 94 VAL A CA 1
ATOM 749 C C . VAL A 1 94 ? 19.471 -8.143 -5.653 1.00 73.94 94 VAL A C 1
ATOM 751 O O . VAL A 1 94 ? 19.313 -7.392 -6.606 1.00 73.94 94 VAL A O 1
ATOM 754 N N . LYS A 1 95 ? 19.822 -7.707 -4.435 1.00 71.38 95 LYS A N 1
ATOM 755 C CA . LYS A 1 95 ? 19.975 -6.281 -4.112 1.00 71.38 95 LYS A CA 1
ATOM 756 C C . LYS A 1 95 ? 20.968 -5.607 -5.054 1.00 71.38 95 LYS A C 1
ATOM 758 O O . LYS A 1 95 ? 20.703 -4.516 -5.538 1.00 71.38 95 LYS A O 1
ATOM 763 N N . THR A 1 96 ? 22.090 -6.264 -5.339 1.00 70.50 96 THR A N 1
ATOM 764 C CA . THR A 1 96 ? 23.101 -5.761 -6.278 1.00 70.50 96 THR A CA 1
ATOM 765 C C . THR A 1 96 ? 22.571 -5.731 -7.709 1.00 70.50 96 THR A C 1
ATOM 767 O O . THR A 1 96 ? 22.767 -4.734 -8.401 1.00 70.50 96 THR A O 1
ATOM 770 N N . ALA A 1 97 ? 21.875 -6.787 -8.134 1.00 67.94 97 ALA A N 1
ATOM 771 C CA . ALA A 1 97 ? 21.293 -6.902 -9.467 1.00 67.94 97 ALA A CA 1
ATOM 772 C C . ALA A 1 97 ? 20.228 -5.831 -9.742 1.00 67.94 97 ALA A C 1
ATOM 774 O O . ALA A 1 97 ? 20.202 -5.275 -10.838 1.00 67.94 97 ALA A O 1
ATOM 775 N N . ILE A 1 98 ? 19.405 -5.504 -8.737 1.00 71.12 98 ILE A N 1
ATOM 776 C CA . ILE A 1 98 ? 18.312 -4.534 -8.873 1.00 71.12 98 ILE A CA 1
ATOM 77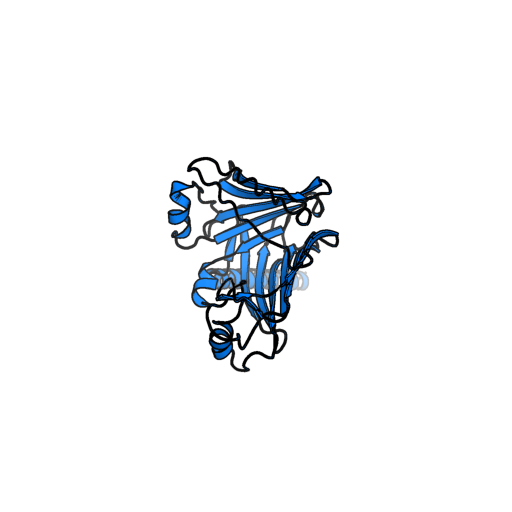7 C C . ILE A 1 98 ? 18.673 -3.113 -8.430 1.00 71.12 98 ILE A C 1
ATOM 779 O O . ILE A 1 98 ? 17.885 -2.192 -8.605 1.00 71.12 98 ILE A O 1
ATOM 783 N N . LYS A 1 99 ? 19.882 -2.883 -7.902 1.00 64.56 99 LYS A N 1
ATOM 784 C CA . LYS A 1 99 ? 20.359 -1.545 -7.499 1.00 64.56 99 LYS A CA 1
ATOM 785 C C . LYS A 1 99 ? 20.373 -0.540 -8.659 1.00 64.56 99 LYS A C 1
ATOM 787 O O . LYS A 1 99 ? 20.314 0.663 -8.429 1.00 64.56 99 LYS A O 1
ATOM 792 N N . GLY A 1 100 ? 20.507 -1.042 -9.886 1.00 53.97 100 GLY A N 1
ATOM 793 C CA . GLY A 1 100 ? 20.396 -0.277 -11.128 1.00 53.97 100 GLY A CA 1
ATOM 794 C C . GLY A 1 100 ? 19.128 -0.593 -11.917 1.00 53.97 100 GLY A C 1
ATOM 795 O O . GLY A 1 100 ? 19.062 -0.244 -13.091 1.00 53.97 100 GLY A O 1
ATOM 796 N N . SER A 1 101 ? 18.160 -1.291 -11.316 1.00 54.38 101 SER A N 1
ATOM 797 C CA . SER A 1 101 ? 16.856 -1.493 -11.932 1.00 54.38 101 SER A CA 1
ATOM 798 C C . SER A 1 101 ? 16.084 -0.193 -11.951 1.00 54.38 101 SER A C 1
ATOM 800 O O . SER A 1 101 ? 16.135 0.610 -11.020 1.00 54.38 101 SER A O 1
ATOM 802 N N . VAL A 1 102 ? 15.347 -0.009 -13.035 1.00 50.06 102 VAL A N 1
ATOM 803 C CA . VAL A 1 102 ? 14.374 1.063 -13.146 1.00 50.06 102 VAL A CA 1
ATOM 804 C C . VAL A 1 102 ? 13.228 0.713 -12.198 1.00 50.06 102 VAL A C 1
ATOM 806 O O . VAL A 1 102 ? 12.446 -0.186 -12.491 1.00 50.06 102 VAL A O 1
ATOM 809 N N . ASN A 1 103 ? 13.157 1.399 -11.058 1.00 46.59 103 ASN A N 1
ATOM 810 C CA . ASN A 1 103 ? 11.921 1.526 -10.279 1.00 46.59 103 ASN A CA 1
ATOM 811 C C . ASN A 1 103 ? 11.387 2.968 -10.356 1.00 46.59 103 ASN A C 1
ATOM 813 O O . ASN A 1 103 ? 10.898 3.557 -9.402 1.00 46.59 103 ASN A O 1
ATOM 817 N N . GLY A 1 104 ? 11.630 3.598 -11.504 1.00 45.94 104 GLY A N 1
ATOM 818 C CA . GLY A 1 104 ? 11.420 5.017 -11.714 1.00 45.94 104 GLY A CA 1
ATOM 819 C C . GLY A 1 104 ? 12.094 5.432 -13.004 1.00 45.94 104 GLY A C 1
ATOM 820 O O . GLY A 1 104 ? 13.311 5.555 -13.016 1.00 45.94 104 GLY A O 1
ATOM 821 N N . ILE A 1 105 ? 11.279 5.533 -14.060 1.00 49.75 105 ILE A N 1
ATOM 822 C CA . ILE A 1 105 ? 11.247 6.415 -15.250 1.00 49.75 105 ILE A CA 1
ATOM 823 C C . ILE A 1 105 ? 12.570 6.798 -15.966 1.00 49.75 105 ILE A C 1
ATOM 825 O O . ILE A 1 105 ? 12.531 7.213 -17.118 1.00 49.75 105 ILE A O 1
ATOM 829 N N . THR A 1 106 ? 13.754 6.680 -15.366 1.00 48.38 106 THR A N 1
ATOM 830 C CA . THR A 1 106 ? 14.985 7.331 -15.820 1.00 48.38 106 THR A CA 1
ATOM 831 C C . THR A 1 106 ? 16.244 6.610 -15.322 1.00 48.38 106 THR A C 1
ATOM 833 O O . THR A 1 106 ? 16.560 6.631 -14.133 1.00 48.38 106 THR A O 1
ATOM 836 N N . LEU A 1 107 ? 17.051 6.066 -16.240 1.00 57.75 107 LEU A N 1
ATOM 837 C CA . LEU A 1 107 ? 18.455 5.707 -15.971 1.00 57.75 107 LEU A CA 1
ATOM 838 C C . LEU A 1 107 ? 19.396 6.470 -16.895 1.00 57.75 107 LEU A C 1
ATOM 840 O O . LEU A 1 107 ? 19.235 6.469 -18.113 1.00 57.75 107 LEU A O 1
ATOM 844 N N . LYS A 1 108 ? 20.414 7.100 -16.302 1.00 48.59 108 LYS A N 1
ATOM 845 C CA . LYS A 1 108 ? 21.337 8.003 -17.002 1.00 48.59 108 LYS A CA 1
ATOM 846 C C . LYS A 1 108 ? 22.355 7.281 -17.897 1.00 48.59 108 LYS A C 1
ATOM 848 O O . LYS A 1 108 ? 22.829 7.896 -18.839 1.00 48.59 108 LYS A O 1
ATOM 853 N N . ASN A 1 109 ? 22.712 6.018 -17.616 1.00 52.31 109 ASN A N 1
ATOM 854 C CA . ASN A 1 109 ? 23.772 5.294 -18.339 1.00 52.31 109 ASN A CA 1
ATOM 855 C C . ASN A 1 109 ? 23.535 3.771 -18.409 1.00 52.31 109 ASN A C 1
ATOM 857 O O . ASN A 1 109 ? 23.419 3.127 -17.370 1.00 52.31 109 ASN A O 1
ATOM 861 N N . GLY A 1 110 ? 23.615 3.209 -19.623 1.00 58.47 110 GLY A N 1
ATOM 862 C CA . GLY A 1 110 ? 23.579 1.765 -19.903 1.00 58.47 110 GLY A CA 1
ATOM 863 C C . GLY A 1 110 ? 22.173 1.154 -19.904 1.00 58.47 110 GLY A C 1
ATOM 864 O O . GLY A 1 110 ? 21.318 1.571 -19.129 1.00 58.47 110 GLY A O 1
ATOM 865 N N . ASN A 1 111 ? 21.934 0.162 -20.773 1.00 63.59 111 ASN A N 1
ATOM 866 C CA . ASN A 1 111 ? 20.693 -0.617 -20.721 1.00 63.59 111 ASN A CA 1
ATOM 867 C C . ASN A 1 111 ? 20.603 -1.300 -19.345 1.00 63.59 111 ASN A C 1
ATOM 869 O O . ASN A 1 111 ? 21.566 -1.976 -18.964 1.00 63.59 111 ASN A O 1
ATOM 873 N N . PRO A 1 112 ? 19.484 -1.178 -18.612 1.00 74.19 112 PRO A N 1
ATOM 874 C CA . PRO A 1 112 ? 19.308 -1.937 -17.383 1.00 74.19 112 PRO A CA 1
ATOM 875 C C . PRO A 1 112 ? 19.299 -3.434 -17.702 1.00 74.19 112 PRO A C 1
ATOM 877 O O . PRO A 1 112 ? 18.616 -3.881 -18.619 1.00 74.19 112 PRO A O 1
ATOM 880 N N . ASP A 1 113 ? 20.051 -4.221 -16.936 1.00 79.06 113 ASP A N 1
ATOM 881 C CA . ASP A 1 113 ? 20.053 -5.682 -17.078 1.00 79.06 113 ASP A CA 1
ATOM 882 C C . ASP A 1 113 ? 18.758 -6.309 -16.517 1.00 79.06 113 ASP A C 1
ATOM 884 O O . ASP A 1 113 ? 18.264 -7.322 -17.022 1.00 79.06 113 ASP A O 1
ATOM 888 N N . TYR A 1 114 ? 18.185 -5.658 -15.498 1.00 82.88 114 TYR A N 1
ATOM 889 C CA . TYR A 1 114 ? 16.905 -5.981 -14.871 1.00 82.88 114 TYR A CA 1
ATOM 890 C C . TYR A 1 114 ? 15.981 -4.766 -14.916 1.00 82.88 114 TYR A C 1
ATOM 892 O O . TYR A 1 114 ? 16.353 -3.697 -14.428 1.00 82.88 114 TYR A O 1
ATOM 900 N N . TRP A 1 115 ? 14.768 -4.941 -15.431 1.00 85.19 115 TRP A N 1
ATOM 901 C CA . TRP A 1 115 ? 13.716 -3.922 -15.418 1.00 85.19 115 TRP A CA 1
ATOM 902 C C . TRP A 1 115 ? 12.369 -4.540 -15.062 1.00 85.19 115 TRP A C 1
ATOM 904 O O . TRP A 1 115 ? 12.142 -5.733 -15.299 1.00 85.19 115 TRP A O 1
ATOM 914 N N . LEU A 1 116 ? 11.482 -3.725 -14.494 1.00 87.81 116 LEU A N 1
ATOM 915 C CA . LEU A 1 116 ? 10.128 -4.147 -14.167 1.00 87.81 116 LEU A CA 1
ATOM 916 C C . LEU A 1 116 ? 9.288 -4.301 -15.432 1.00 87.81 116 LEU A C 1
ATOM 918 O O . LEU A 1 116 ? 9.414 -3.533 -16.387 1.00 87.81 116 LEU A O 1
ATOM 922 N N . LYS A 1 117 ? 8.435 -5.322 -15.418 1.00 91.38 117 LYS A N 1
ATOM 923 C CA . LYS A 1 117 ? 7.375 -5.571 -16.402 1.00 91.38 117 LYS A CA 1
ATOM 924 C C . LYS A 1 117 ? 6.006 -5.322 -15.796 1.00 91.38 117 LYS A C 1
ATOM 926 O O . LYS A 1 117 ? 5.110 -4.881 -16.505 1.00 91.38 117 LYS A O 1
ATOM 931 N N . ILE A 1 118 ? 5.837 -5.660 -14.522 1.00 92.88 118 ILE A N 1
ATOM 932 C CA . ILE A 1 118 ? 4.584 -5.495 -13.795 1.00 92.88 118 ILE A CA 1
ATOM 933 C C . ILE A 1 118 ? 4.929 -5.104 -12.364 1.00 92.88 118 ILE A C 1
ATOM 935 O O . ILE A 1 118 ? 5.765 -5.767 -11.749 1.00 92.88 118 ILE A O 1
ATOM 939 N N . GLU A 1 119 ? 4.260 -4.084 -11.850 1.00 93.25 119 GLU A N 1
ATOM 940 C CA . GLU A 1 119 ? 4.165 -3.798 -10.423 1.00 93.25 119 GLU A CA 1
ATOM 941 C C . GLU A 1 119 ? 2.692 -3.907 -10.017 1.00 93.25 119 GLU A C 1
ATOM 943 O O . GLU A 1 119 ? 1.811 -3.373 -10.693 1.00 93.25 119 GLU A O 1
ATOM 948 N N . THR A 1 120 ? 2.401 -4.610 -8.926 1.00 95.75 120 THR A N 1
ATOM 949 C CA . THR A 1 120 ? 1.072 -4.557 -8.304 1.00 95.75 120 THR A CA 1
ATOM 950 C C . THR A 1 120 ? 1.198 -4.163 -6.848 1.00 95.75 120 THR A C 1
ATOM 952 O O . THR A 1 120 ? 1.884 -4.860 -6.103 1.00 95.75 120 THR A O 1
ATOM 955 N N . ALA A 1 121 ? 0.486 -3.123 -6.429 1.00 95.69 121 ALA A N 1
ATOM 956 C CA . ALA A 1 121 ? 0.375 -2.732 -5.031 1.00 95.69 121 ALA A CA 1
ATOM 957 C C . ALA A 1 121 ? -1.049 -2.998 -4.535 1.00 95.69 121 ALA A C 1
ATOM 959 O O . ALA A 1 121 ? -2.011 -2.469 -5.091 1.00 95.69 121 ALA A O 1
ATOM 960 N N . ALA A 1 122 ? -1.199 -3.810 -3.492 1.00 97.31 122 ALA A N 1
ATOM 961 C CA . ALA A 1 122 ? -2.487 -4.150 -2.905 1.00 97.31 122 ALA A CA 1
ATOM 962 C C . ALA A 1 122 ? -2.509 -3.836 -1.408 1.00 97.31 122 ALA A C 1
ATOM 964 O O . ALA A 1 122 ? -1.606 -4.208 -0.664 1.00 97.31 122 ALA A O 1
ATOM 965 N N . ILE A 1 123 ? -3.579 -3.187 -0.958 1.00 97.19 123 ILE A N 1
ATOM 966 C CA . ILE A 1 123 ? -3.847 -2.905 0.453 1.00 97.19 123 ILE A CA 1
ATOM 967 C C . ILE A 1 123 ? -5.192 -3.522 0.801 1.00 97.19 123 ILE A C 1
ATOM 969 O O . ILE A 1 123 ? -6.159 -3.306 0.074 1.00 97.19 123 ILE A O 1
ATOM 973 N N . ARG A 1 124 ? -5.263 -4.310 1.876 1.00 97.69 124 ARG A N 1
ATOM 974 C CA . ARG A 1 124 ? -6.457 -5.097 2.233 1.00 97.69 124 ARG A CA 1
ATOM 975 C C . ARG A 1 124 ? -6.777 -5.003 3.715 1.00 97.69 124 ARG A C 1
ATOM 977 O O . ARG A 1 124 ? -5.854 -4.919 4.522 1.00 97.69 124 ARG A O 1
ATOM 984 N N . ASN A 1 125 ? -8.061 -5.102 4.053 1.00 96.50 125 ASN A N 1
ATOM 985 C CA . ASN A 1 125 ? -8.547 -5.257 5.427 1.00 96.50 125 ASN A CA 1
ATOM 986 C C . ASN A 1 125 ? -9.154 -6.662 5.667 1.00 96.50 125 ASN A C 1
ATOM 988 O O . ASN A 1 125 ? -9.339 -7.433 4.717 1.00 96.50 125 ASN A O 1
ATOM 992 N N . PRO A 1 126 ? -9.534 -6.992 6.916 1.00 96.31 126 PRO A N 1
ATOM 993 C CA . PRO A 1 126 ? -10.157 -8.275 7.257 1.00 96.31 126 PRO A CA 1
ATOM 994 C C . PRO A 1 126 ? -11.553 -8.474 6.651 1.00 96.31 126 PRO A C 1
ATOM 996 O O . PRO A 1 126 ? -12.059 -9.594 6.611 1.00 96.31 126 PRO A O 1
ATOM 999 N N . HIS A 1 127 ? -12.186 -7.393 6.193 1.00 95.62 127 HIS A N 1
ATOM 1000 C CA . HIS A 1 127 ? -13.550 -7.385 5.658 1.00 95.62 127 HIS A CA 1
ATOM 1001 C C . HIS A 1 127 ? -13.606 -7.667 4.152 1.00 95.62 127 HIS A C 1
ATOM 1003 O O . HIS A 1 127 ? -14.693 -7.732 3.580 1.00 95.62 127 HIS A O 1
ATOM 1009 N N . GLY A 1 128 ? -12.448 -7.859 3.514 1.00 95.38 128 GLY A N 1
ATOM 1010 C CA . GLY A 1 128 ? -12.331 -8.129 2.083 1.00 95.38 128 GLY A CA 1
ATOM 1011 C C . GLY A 1 128 ? -12.307 -6.876 1.207 1.00 95.38 128 GLY A C 1
ATOM 1012 O O . GLY A 1 128 ? -12.305 -7.011 -0.018 1.00 95.38 128 GLY A O 1
ATOM 1013 N N . ASP A 1 129 ? -12.259 -5.681 1.802 1.00 98.06 129 ASP A N 1
ATOM 1014 C CA . ASP A 1 129 ? -12.033 -4.455 1.048 1.00 98.06 129 ASP A CA 1
ATOM 1015 C C . ASP A 1 129 ? -10.578 -4.403 0.553 1.00 98.06 129 ASP A C 1
ATOM 1017 O O . ASP A 1 129 ? -9.651 -4.859 1.232 1.00 98.06 129 ASP A O 1
ATOM 1021 N N . VAL A 1 130 ? -10.374 -3.853 -0.645 1.00 97.94 130 VAL A N 1
ATOM 1022 C CA . VAL A 1 130 ? -9.058 -3.755 -1.280 1.00 97.94 130 VAL A CA 1
ATOM 1023 C C . VAL A 1 130 ? -8.870 -2.431 -2.011 1.00 97.94 130 VAL A C 1
ATOM 1025 O O . VAL A 1 130 ? -9.766 -1.952 -2.700 1.00 97.94 130 VAL A O 1
ATOM 1028 N N . ILE A 1 131 ? -7.673 -1.865 -1.907 1.00 98.12 131 ILE A N 1
ATOM 1029 C CA . ILE A 1 131 ? -7.150 -0.869 -2.845 1.00 98.12 131 ILE A CA 1
ATOM 1030 C C . ILE A 1 131 ? -6.090 -1.581 -3.669 1.00 98.12 131 ILE A C 1
ATOM 1032 O O . ILE A 1 131 ? -5.206 -2.218 -3.097 1.00 98.12 131 ILE A O 1
ATOM 1036 N N . LEU A 1 132 ? -6.194 -1.512 -4.990 1.00 97.69 132 LEU A N 1
ATOM 1037 C CA . LEU A 1 132 ? -5.292 -2.201 -5.901 1.00 97.69 132 LEU A CA 1
ATOM 1038 C C . LEU A 1 132 ? -4.798 -1.223 -6.962 1.00 97.69 132 LEU A C 1
ATOM 1040 O O . LEU A 1 132 ? -5.604 -0.610 -7.657 1.00 97.69 132 LEU A O 1
ATOM 1044 N N . ASN A 1 133 ? -3.483 -1.123 -7.095 1.00 94.62 133 ASN A N 1
ATOM 1045 C CA . ASN A 1 133 ? -2.825 -0.455 -8.203 1.00 94.62 133 ASN A CA 1
ATOM 1046 C C . ASN A 1 133 ? -2.065 -1.482 -9.038 1.00 94.62 133 ASN A C 1
ATOM 1048 O O . ASN A 1 133 ? -1.339 -2.307 -8.483 1.00 94.62 133 ASN A O 1
ATOM 1052 N N . GLU A 1 134 ? -2.237 -1.442 -10.352 1.00 94.75 134 GLU A N 1
ATOM 1053 C CA . GLU A 1 134 ? -1.589 -2.357 -11.289 1.00 94.75 134 GLU A CA 1
ATOM 1054 C C . GLU A 1 134 ? -0.883 -1.539 -12.364 1.00 94.75 134 GLU A C 1
ATOM 1056 O O . GLU A 1 134 ? -1.537 -0.841 -13.135 1.00 94.75 134 GLU A O 1
ATOM 1061 N N . VAL A 1 135 ? 0.440 -1.653 -12.433 1.00 91.69 135 VAL A N 1
ATOM 1062 C CA . VAL A 1 135 ? 1.280 -0.968 -13.415 1.00 91.69 135 VAL A CA 1
ATOM 1063 C C . VAL A 1 135 ? 1.900 -2.007 -14.340 1.00 91.69 135 VAL A C 1
ATOM 1065 O O . VAL A 1 135 ? 2.602 -2.914 -13.898 1.00 91.69 135 VAL A O 1
ATOM 1068 N N . GLY A 1 136 ? 1.659 -1.885 -15.641 1.00 91.00 136 GLY A N 1
ATOM 1069 C CA . GLY A 1 136 ? 2.316 -2.664 -16.684 1.00 91.00 136 GLY A CA 1
ATOM 1070 C C . GLY A 1 136 ? 3.369 -1.823 -17.393 1.00 91.00 136 GLY A C 1
ATOM 1071 O O . GLY A 1 136 ? 3.033 -0.825 -18.023 1.00 91.00 136 GLY A O 1
ATOM 1072 N N . LEU A 1 137 ? 4.631 -2.239 -17.336 1.00 89.31 137 LEU A N 1
ATOM 1073 C CA . LEU A 1 137 ? 5.760 -1.519 -17.915 1.00 89.31 137 LEU A CA 1
ATOM 1074 C C . LEU A 1 137 ? 6.259 -2.192 -19.200 1.00 89.31 137 LEU A C 1
ATOM 1076 O O . LEU A 1 137 ? 6.470 -3.410 -19.289 1.00 89.31 137 LEU A O 1
ATOM 1080 N N . SER A 1 138 ? 6.474 -1.365 -20.216 1.00 87.44 138 SER A N 1
ATOM 1081 C CA . SER A 1 138 ? 7.091 -1.774 -21.476 1.00 87.44 138 SER A CA 1
ATOM 1082 C C . SER A 1 138 ? 8.614 -1.898 -21.352 1.00 87.44 138 SER A C 1
ATOM 1084 O O . SER A 1 138 ? 9.205 -1.631 -20.302 1.00 87.44 138 SER A O 1
ATOM 1086 N N . ASP A 1 139 ? 9.269 -2.360 -22.415 1.00 87.06 139 ASP A N 1
ATOM 1087 C CA . ASP A 1 139 ? 10.724 -2.482 -22.406 1.00 87.06 139 ASP A CA 1
ATOM 1088 C C . ASP A 1 139 ? 11.386 -1.086 -22.425 1.00 87.06 139 ASP A C 1
ATOM 1090 O O . ASP A 1 139 ? 10.930 -0.207 -23.162 1.00 87.06 139 ASP A O 1
ATOM 1094 N N . PRO A 1 140 ? 12.459 -0.863 -21.639 1.00 83.81 140 PRO A N 1
ATOM 1095 C CA . PRO A 1 140 ? 13.161 0.412 -21.605 1.00 83.81 140 PRO A CA 1
ATOM 1096 C C . PRO A 1 140 ? 13.688 0.809 -22.980 1.00 83.81 140 PRO A C 1
ATOM 1098 O O . PRO A 1 140 ? 14.295 0.004 -23.689 1.00 83.81 140 PRO A O 1
ATOM 1101 N N . SER A 1 141 ? 13.533 2.084 -23.323 1.00 82.44 141 SER A N 1
ATOM 1102 C CA . SER A 1 141 ? 14.078 2.662 -24.550 1.00 82.44 141 SER A CA 1
ATOM 1103 C C . SER A 1 141 ? 14.889 3.915 -24.239 1.00 82.44 141 SER A C 1
ATOM 1105 O O . SER A 1 141 ? 14.581 4.651 -23.305 1.00 82.44 141 SER A O 1
ATOM 1107 N N . TRP A 1 142 ? 15.971 4.137 -24.985 1.00 81.69 142 TRP A N 1
ATOM 1108 C CA . TRP A 1 142 ? 16.792 5.333 -24.821 1.00 81.69 142 TRP A CA 1
ATOM 1109 C C . TRP A 1 142 ? 16.081 6.547 -25.420 1.00 81.69 142 TRP A C 1
ATOM 1111 O O . TRP A 1 142 ? 15.857 6.596 -26.631 1.00 81.69 142 TRP A O 1
ATOM 1121 N N . ASN A 1 143 ? 15.793 7.549 -24.595 1.00 76.38 143 ASN A N 1
ATOM 1122 C CA . ASN A 1 143 ? 15.323 8.849 -25.042 1.00 76.38 143 ASN A CA 1
ATOM 1123 C C . ASN A 1 143 ? 16.519 9.801 -25.199 1.00 76.38 143 ASN A C 1
ATOM 1125 O O . ASN A 1 143 ? 17.180 10.199 -24.239 1.00 76.38 143 ASN A O 1
ATOM 1129 N N . SER A 1 144 ? 16.807 10.187 -26.445 1.00 77.19 144 SER A N 1
ATOM 1130 C CA . SER A 1 144 ? 17.925 11.078 -26.769 1.00 77.19 144 SER A CA 1
ATOM 1131 C C . SER A 1 144 ? 17.722 12.522 -26.309 1.00 77.19 144 SER A C 1
ATOM 1133 O O . SER A 1 144 ? 18.708 13.220 -26.088 1.00 77.19 144 SER A O 1
ATOM 1135 N N . ALA A 1 145 ? 16.475 12.986 -26.180 1.00 75.69 145 ALA A N 1
ATOM 1136 C CA . ALA A 1 145 ? 16.178 14.351 -25.751 1.00 75.69 145 ALA A CA 1
ATOM 1137 C C . ALA A 1 145 ? 16.460 14.536 -24.255 1.00 75.69 145 ALA A C 1
ATOM 1139 O O . ALA A 1 145 ? 17.046 15.539 -23.852 1.00 75.69 145 ALA A O 1
ATOM 1140 N N . SER A 1 146 ? 16.093 13.543 -23.447 1.00 70.00 146 SER A N 1
ATOM 1141 C CA . SER A 1 146 ? 16.314 13.523 -22.001 1.00 70.00 146 SER A CA 1
ATOM 1142 C C . SER A 1 146 ? 17.644 12.851 -21.609 1.00 70.00 146 SER A C 1
ATOM 1144 O O . SER A 1 146 ? 18.097 12.984 -20.474 1.00 70.00 146 SER A O 1
ATOM 1146 N N . SER A 1 147 ? 18.334 12.208 -22.563 1.00 75.69 147 SER A N 1
ATOM 1147 C CA . SER A 1 147 ? 19.596 11.473 -22.357 1.00 75.69 147 SER A CA 1
ATOM 1148 C C . SER A 1 147 ? 19.488 10.414 -21.253 1.00 75.69 147 SER A C 1
ATOM 1150 O O . SER A 1 147 ? 20.349 10.314 -20.375 1.00 75.69 147 SER A O 1
ATOM 1152 N N . MET A 1 148 ? 18.398 9.650 -21.285 1.00 74.50 148 MET A N 1
ATOM 1153 C CA . MET A 1 148 ? 18.061 8.641 -20.283 1.00 74.50 148 MET A CA 1
ATOM 1154 C C . MET A 1 148 ? 17.215 7.512 -20.873 1.00 74.50 148 MET A C 1
ATOM 1156 O O . MET A 1 148 ? 16.562 7.684 -21.899 1.00 74.50 148 MET A O 1
ATOM 1160 N N . PHE A 1 149 ? 17.213 6.352 -20.214 1.00 74.31 149 PHE A N 1
ATOM 1161 C CA . PHE A 1 149 ? 16.237 5.296 -20.490 1.00 74.31 149 PHE A CA 1
ATOM 1162 C C . PHE A 1 149 ? 14.889 5.620 -19.866 1.00 74.31 149 PHE A C 1
ATOM 1164 O O . PHE A 1 149 ? 14.838 5.878 -18.668 1.00 74.31 149 PHE A O 1
ATOM 1171 N N . GLU A 1 150 ? 13.830 5.514 -20.661 1.00 76.38 150 GLU A N 1
ATOM 1172 C CA . GLU A 1 150 ? 12.441 5.683 -20.243 1.00 76.38 150 GLU A CA 1
ATOM 1173 C C . GLU A 1 150 ? 11.660 4.385 -20.465 1.00 76.38 150 GLU A C 1
ATOM 1175 O O . GLU A 1 150 ? 11.930 3.625 -21.403 1.00 76.38 150 GLU A O 1
ATOM 1180 N N . GLN A 1 151 ? 10.686 4.135 -19.590 1.00 78.88 151 GLN A N 1
ATOM 1181 C CA . GLN A 1 151 ? 9.745 3.027 -19.711 1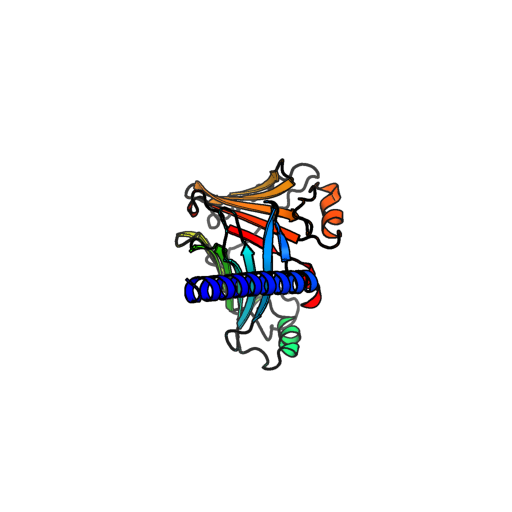.00 78.88 151 GLN A CA 1
ATOM 1182 C C . GLN A 1 151 ? 8.321 3.572 -19.790 1.00 78.88 151 GLN A C 1
ATOM 1184 O O . GLN A 1 151 ? 7.788 4.027 -18.779 1.00 78.88 151 GLN A O 1
ATOM 1189 N N . PRO A 1 152 ? 7.690 3.504 -20.971 1.00 81.62 152 PRO A N 1
ATOM 1190 C CA . PRO A 1 152 ? 6.247 3.636 -21.084 1.00 81.62 152 PRO A CA 1
ATOM 1191 C C . PRO A 1 152 ? 5.524 2.648 -20.167 1.00 81.62 152 PRO A C 1
ATOM 1193 O O . PRO A 1 152 ? 5.932 1.480 -20.086 1.00 81.62 152 PRO A O 1
ATOM 1196 N N . PHE A 1 153 ? 4.446 3.093 -19.527 1.00 84.00 153 PHE A N 1
ATOM 1197 C CA . PHE A 1 153 ? 3.675 2.283 -18.592 1.00 84.00 153 PHE A CA 1
ATOM 1198 C C . PHE A 1 153 ? 2.173 2.502 -18.762 1.00 84.00 153 PHE A C 1
ATOM 1200 O O . PHE A 1 153 ? 1.724 3.615 -19.002 1.00 84.00 153 PHE A O 1
ATOM 1207 N N . ASN A 1 154 ? 1.399 1.439 -18.593 1.00 87.50 154 ASN A N 1
ATOM 1208 C CA . ASN A 1 154 ? -0.038 1.538 -18.391 1.00 87.50 154 ASN A CA 1
ATOM 1209 C C . ASN A 1 154 ? -0.319 1.306 -16.913 1.00 87.50 154 ASN A C 1
ATOM 1211 O O . ASN A 1 154 ? 0.334 0.471 -16.290 1.00 87.50 154 ASN A O 1
ATOM 1215 N N . GLU A 1 155 ? -1.299 1.998 -16.361 1.00 88.25 155 GLU A N 1
ATOM 1216 C CA . GLU A 1 155 ? -1.652 1.893 -14.950 1.00 88.25 155 GLU A CA 1
ATOM 1217 C C . GLU A 1 155 ? -3.159 1.750 -14.794 1.00 88.25 155 GLU A C 1
ATOM 1219 O O . GLU A 1 155 ? -3.948 2.271 -15.580 1.00 88.25 155 GLU A O 1
ATOM 1224 N N . THR A 1 156 ? -3.591 0.988 -13.802 1.00 91.56 156 THR A N 1
ATOM 1225 C CA . THR A 1 156 ? -5.000 0.858 -13.456 1.00 91.56 156 THR A CA 1
ATOM 1226 C C . THR A 1 156 ? -5.155 0.842 -11.952 1.00 91.56 156 THR A C 1
ATOM 1228 O O . THR A 1 156 ? -4.600 -0.013 -11.265 1.00 91.56 156 THR A O 1
ATOM 1231 N N . PHE A 1 157 ? -5.993 1.749 -11.464 1.00 92.50 157 PHE A N 1
ATOM 1232 C CA . PHE A 1 157 ? -6.288 1.890 -10.052 1.00 92.50 157 PHE A CA 1
ATOM 1233 C C . PHE A 1 157 ? -7.721 1.454 -9.759 1.00 92.50 157 PHE A C 1
ATOM 1235 O O . PHE A 1 157 ? -8.687 1.915 -10.383 1.00 92.50 157 PHE A O 1
ATOM 1242 N N . LYS A 1 158 ? -7.870 0.562 -8.783 1.00 96.25 158 LYS A N 1
ATOM 1243 C CA . LYS A 1 158 ? -9.139 -0.046 -8.388 1.00 96.25 158 LYS A CA 1
ATOM 1244 C C . LYS A 1 158 ? -9.365 0.097 -6.892 1.00 96.25 158 LYS A C 1
ATOM 1246 O O . LYS A 1 158 ? -8.444 -0.025 -6.085 1.00 96.25 158 LYS A O 1
ATOM 1251 N N . ILE A 1 159 ? -10.630 0.274 -6.533 1.00 97.44 159 ILE A N 1
ATOM 1252 C CA . ILE A 1 159 ? -11.113 0.101 -5.165 1.00 97.44 159 ILE A CA 1
ATOM 1253 C C . ILE A 1 159 ? -12.158 -1.008 -5.202 1.00 97.44 159 ILE A C 1
ATOM 1255 O O . ILE A 1 159 ? -13.117 -0.963 -5.976 1.00 97.44 159 ILE A O 1
ATOM 1259 N N . ASN A 1 160 ? -11.945 -2.040 -4.395 1.00 96.69 160 ASN A N 1
ATOM 1260 C CA . ASN A 1 160 ? -12.622 -3.322 -4.501 1.00 96.69 160 ASN A CA 1
ATOM 1261 C C . ASN A 1 160 ? -12.505 -3.870 -5.933 1.00 96.69 160 ASN A C 1
ATOM 1263 O O . ASN A 1 160 ? -11.402 -4.076 -6.437 1.00 96.69 160 ASN A O 1
ATOM 1267 N N . THR A 1 161 ? -13.626 -4.108 -6.607 1.00 93.50 161 THR A N 1
ATOM 1268 C CA . THR A 1 161 ? -13.656 -4.574 -8.001 1.00 93.50 161 THR A CA 1
ATOM 1269 C C . THR A 1 161 ? -13.865 -3.441 -9.009 1.00 93.50 161 THR A C 1
ATOM 1271 O O . THR A 1 161 ? -13.964 -3.705 -10.206 1.00 93.50 161 THR A O 1
ATOM 1274 N N . ILE A 1 162 ? -13.950 -2.189 -8.548 1.00 95.12 162 ILE A N 1
ATOM 1275 C CA . ILE A 1 162 ? -14.325 -1.032 -9.365 1.00 95.12 162 ILE A CA 1
ATOM 1276 C C . ILE A 1 162 ? -13.065 -0.291 -9.810 1.00 95.12 162 ILE A C 1
ATOM 1278 O O . ILE A 1 162 ? -12.329 0.243 -8.980 1.00 95.12 162 ILE A O 1
ATOM 1282 N N . THR A 1 163 ? -12.843 -0.214 -11.123 1.00 94.44 163 THR A N 1
ATOM 1283 C CA . THR A 1 163 ? -11.816 0.658 -11.707 1.00 94.44 163 THR A CA 1
ATOM 1284 C C . THR A 1 163 ? -12.205 2.117 -11.521 1.00 94.44 163 THR A C 1
ATOM 1286 O O . THR A 1 163 ? -13.274 2.536 -11.961 1.00 94.44 163 THR A O 1
ATOM 1289 N N . LYS A 1 164 ? -11.327 2.888 -10.878 1.00 89.62 164 LYS A N 1
ATOM 1290 C CA . LYS A 1 164 ? -11.516 4.325 -10.647 1.00 89.62 164 LYS A CA 1
ATOM 1291 C C . LYS A 1 164 ? -10.880 5.177 -11.722 1.00 89.62 164 LYS A C 1
ATOM 1293 O O . LYS A 1 164 ? -11.448 6.195 -12.105 1.00 89.62 164 LYS A O 1
ATOM 1298 N N . TRP A 1 165 ? -9.733 4.743 -12.218 1.00 86.88 165 TRP A N 1
ATOM 1299 C CA . TRP A 1 165 ? -9.097 5.321 -13.386 1.00 86.88 165 TRP A CA 1
ATOM 1300 C C . TRP A 1 165 ? -8.120 4.313 -13.988 1.00 86.88 165 TRP A C 1
ATOM 1302 O O . TRP A 1 165 ? -7.679 3.369 -13.324 1.00 86.88 165 TRP A O 1
ATOM 1312 N N . SER A 1 166 ? -7.805 4.537 -15.256 1.00 87.06 166 SER A N 1
ATOM 1313 C CA . SER A 1 166 ? -6.768 3.819 -15.980 1.00 87.06 166 SER A CA 1
ATOM 1314 C C . SER A 1 166 ? -5.993 4.821 -16.820 1.00 87.06 166 SER A C 1
ATOM 1316 O O . SER A 1 166 ? -6.582 5.732 -17.400 1.00 87.06 166 SER A O 1
ATOM 1318 N N . HIS A 1 167 ? -4.683 4.638 -16.872 1.00 81.19 167 HIS A N 1
ATOM 1319 C CA . HIS A 1 167 ? -3.789 5.330 -17.777 1.00 81.19 167 HIS A CA 1
ATOM 1320 C C . HIS A 1 167 ? -3.301 4.332 -18.822 1.00 81.19 167 HIS A C 1
ATOM 1322 O O . HIS A 1 167 ? -2.727 3.298 -18.480 1.00 81.19 167 HIS A O 1
ATOM 1328 N N . ASP A 1 168 ? -3.504 4.667 -20.089 1.00 81.88 168 ASP A N 1
ATOM 1329 C CA . ASP A 1 168 ? -2.854 3.992 -21.202 1.00 81.88 168 ASP A CA 1
ATOM 1330 C C . ASP A 1 168 ? -1.804 4.941 -21.770 1.00 81.88 168 ASP A C 1
ATOM 1332 O O . ASP A 1 168 ? -2.131 6.049 -22.214 1.00 81.88 168 ASP A O 1
ATOM 1336 N N . TYR A 1 169 ? -0.541 4.513 -21.763 1.00 74.69 169 TYR A N 1
ATOM 1337 C CA . TYR A 1 169 ? 0.544 5.335 -22.267 1.00 74.69 169 TYR A CA 1
ATOM 1338 C C . TYR A 1 169 ? 0.290 5.754 -23.713 1.00 74.69 169 TYR A C 1
ATOM 1340 O O . TYR A 1 169 ? 0.042 4.935 -24.604 1.00 74.69 169 TYR A O 1
ATOM 1348 N N . SER A 1 170 ? 0.473 7.046 -23.967 1.00 67.31 170 SER A N 1
ATOM 1349 C CA . SER A 1 170 ? 0.595 7.599 -25.310 1.00 67.31 170 SER A CA 1
ATOM 1350 C C . SER A 1 170 ? 1.845 8.471 -25.383 1.00 67.31 170 SER A C 1
ATOM 1352 O O . SER A 1 170 ? 2.203 9.143 -24.419 1.00 67.31 170 SER A O 1
ATOM 1354 N N . ALA A 1 171 ? 2.507 8.503 -26.543 1.00 58.00 171 ALA A N 1
ATOM 1355 C CA . ALA A 1 171 ? 3.746 9.267 -26.755 1.00 58.00 171 ALA A CA 1
ATOM 1356 C C . ALA A 1 171 ? 3.600 10.796 -26.558 1.00 58.00 171 ALA A C 1
ATOM 1358 O O . ALA A 1 171 ? 4.581 11.529 -26.638 1.00 58.00 171 ALA A O 1
ATOM 1359 N N . THR A 1 172 ? 2.379 11.286 -26.333 1.00 54.53 172 THR A N 1
ATOM 1360 C CA . THR A 1 172 ? 2.041 12.685 -26.037 1.00 54.53 172 THR A CA 1
ATOM 1361 C C . THR A 1 172 ? 1.871 12.975 -24.545 1.00 54.53 172 THR A C 1
ATOM 1363 O O . THR A 1 172 ? 1.562 14.109 -24.186 1.00 54.53 172 THR A O 1
ATOM 1366 N N . PHE A 1 173 ? 2.036 11.977 -23.676 1.00 48.50 173 PHE A N 1
ATOM 1367 C CA . PHE A 1 173 ? 1.889 12.144 -22.236 1.00 48.50 173 PHE A CA 1
ATOM 1368 C C . PHE A 1 173 ? 3.045 12.972 -21.658 1.00 48.50 173 PHE A C 1
ATOM 1370 O O . PHE A 1 173 ? 4.214 12.608 -21.780 1.00 48.50 173 PHE A O 1
ATOM 1377 N N . VAL A 1 174 ? 2.703 14.096 -21.025 1.00 48.78 174 VAL A N 1
ATOM 1378 C CA . VAL A 1 174 ? 3.628 14.939 -20.263 1.00 48.78 174 VAL A CA 1
ATOM 1379 C C . VAL A 1 174 ? 3.026 15.136 -18.882 1.00 48.78 174 VAL A C 1
ATOM 1381 O O . VAL A 1 174 ? 2.096 15.924 -18.710 1.00 48.78 174 VAL A O 1
ATOM 1384 N N . GLU A 1 175 ? 3.560 14.438 -17.886 1.00 45.31 175 GLU A N 1
ATOM 1385 C CA . GLU A 1 175 ? 3.177 14.681 -16.501 1.00 45.31 175 GLU A CA 1
ATOM 1386 C C . GLU A 1 175 ? 3.869 15.955 -16.002 1.00 45.31 175 GLU A C 1
ATOM 1388 O O . GLU A 1 175 ? 5.097 16.035 -15.934 1.00 45.31 175 GLU A O 1
ATOM 1393 N N . THR A 1 176 ? 3.087 16.990 -15.691 1.00 39.69 176 THR A N 1
ATOM 1394 C CA . THR A 1 176 ? 3.624 18.249 -15.158 1.00 39.69 176 THR A CA 1
ATOM 1395 C C . THR A 1 176 ? 3.302 18.349 -13.674 1.00 39.69 176 THR A C 1
ATOM 1397 O O . THR A 1 176 ? 2.205 18.748 -13.286 1.00 39.69 176 THR A O 1
ATOM 1400 N N . TYR A 1 177 ? 4.276 18.024 -12.828 1.00 38.62 177 TYR A N 1
ATOM 1401 C CA . TYR A 1 177 ? 4.185 18.276 -11.394 1.00 38.62 177 TYR A CA 1
ATOM 1402 C C . TYR A 1 177 ? 4.403 19.765 -11.128 1.00 38.62 177 TYR A C 1
ATOM 1404 O O . TYR A 1 177 ? 5.523 20.266 -11.214 1.00 38.62 177 TYR A O 1
ATOM 1412 N N . THR A 1 178 ? 3.331 20.486 -10.803 1.00 36.84 178 THR A N 1
ATOM 1413 C CA . THR A 1 178 ? 3.453 21.866 -10.320 1.00 36.84 178 THR A CA 1
ATOM 1414 C C . THR A 1 178 ? 3.399 21.850 -8.798 1.00 36.84 178 THR A C 1
ATOM 1416 O O . THR A 1 178 ? 2.318 21.807 -8.210 1.00 36.84 178 THR A O 1
ATOM 1419 N N . ASP A 1 179 ? 4.564 21.860 -8.150 1.00 36.62 179 ASP A N 1
ATOM 1420 C CA . ASP A 1 179 ? 4.647 22.058 -6.702 1.00 36.62 179 ASP A CA 1
ATOM 1421 C C . ASP A 1 179 ? 4.439 23.545 -6.385 1.00 36.62 179 ASP A C 1
ATOM 1423 O O . ASP A 1 179 ? 5.366 24.357 -6.392 1.00 36.62 179 ASP A O 1
ATOM 1427 N N . ASN A 1 180 ? 3.183 23.927 -6.156 1.00 37.34 180 ASN A N 1
ATOM 1428 C CA . ASN A 1 180 ? 2.847 25.256 -5.661 1.00 37.34 180 ASN A CA 1
ATOM 1429 C C . ASN A 1 180 ? 3.021 25.276 -4.140 1.00 37.34 180 ASN A C 1
ATOM 1431 O O . ASN A 1 180 ? 2.042 25.230 -3.397 1.00 37.34 180 ASN A O 1
ATOM 1435 N N . ASN A 1 181 ? 4.269 25.358 -3.679 1.00 38.19 181 ASN A N 1
ATOM 1436 C CA . ASN A 1 181 ? 4.587 25.500 -2.261 1.00 38.19 181 ASN A CA 1
ATOM 1437 C C . ASN A 1 181 ? 4.956 26.950 -1.892 1.00 38.19 181 ASN A C 1
ATOM 1439 O O . ASN A 1 181 ? 6.138 27.302 -1.873 1.00 38.19 181 ASN A O 1
ATOM 1443 N N . PRO A 1 182 ? 3.984 27.808 -1.529 1.00 34.38 182 PRO A N 1
ATOM 1444 C CA . PRO A 1 182 ? 4.249 28.978 -0.718 1.00 34.38 182 PRO A CA 1
ATOM 1445 C C . PRO A 1 182 ? 3.918 28.644 0.745 1.00 34.38 182 PRO A C 1
ATOM 1447 O O . PRO A 1 182 ? 2.785 28.788 1.185 1.00 34.38 182 PRO A O 1
ATOM 1450 N N . ALA A 1 183 ? 4.912 28.159 1.489 1.00 40.62 183 ALA A N 1
ATOM 1451 C CA . ALA A 1 183 ? 5.080 28.293 2.942 1.00 40.62 183 ALA A CA 1
ATOM 1452 C C . ALA A 1 183 ? 3.844 28.685 3.806 1.00 40.62 183 ALA A C 1
ATOM 1454 O O . ALA A 1 183 ? 3.884 29.714 4.484 1.00 40.62 183 ALA A O 1
ATOM 1455 N N . GLY A 1 184 ? 2.768 27.884 3.869 1.00 42.69 184 GLY A N 1
ATOM 1456 C CA . GLY A 1 184 ? 1.718 28.175 4.863 1.00 42.69 184 GLY A CA 1
ATOM 1457 C C . GLY A 1 184 ? 0.369 27.465 4.788 1.00 42.69 184 GLY A C 1
ATOM 1458 O O . GLY A 1 184 ? -0.280 27.342 5.820 1.00 42.69 184 GLY A O 1
ATOM 1459 N N . ALA A 1 185 ? -0.075 26.963 3.639 1.00 34.78 185 ALA A N 1
ATOM 1460 C CA . ALA A 1 185 ? -1.295 26.156 3.557 1.00 34.78 185 ALA A CA 1
ATOM 1461 C C . ALA A 1 185 ? -1.251 25.327 2.278 1.00 34.78 185 ALA A C 1
ATOM 1463 O O . ALA A 1 185 ? -1.321 25.870 1.178 1.00 34.78 185 ALA A O 1
ATOM 1464 N N . VAL A 1 186 ? -1.111 24.012 2.409 1.00 43.16 186 VAL A N 1
ATOM 1465 C CA . VAL A 1 186 ? -1.012 23.131 1.247 1.00 43.16 186 VAL A CA 1
ATOM 1466 C C . VAL A 1 186 ? -2.423 22.731 0.837 1.00 43.16 186 VAL A C 1
ATOM 1468 O O . VAL A 1 186 ? -2.874 21.640 1.138 1.00 43.16 186 VAL A O 1
ATOM 1471 N N . THR A 1 187 ? -3.143 23.623 0.160 1.00 35.75 187 THR A N 1
ATOM 1472 C CA . THR A 1 187 ? -4.117 23.154 -0.834 1.00 35.75 187 THR A CA 1
ATOM 1473 C C . THR A 1 187 ? -3.333 22.989 -2.129 1.00 35.75 187 THR A C 1
ATOM 1475 O O . THR A 1 187 ? -3.367 23.860 -2.993 1.00 35.75 187 THR A O 1
ATOM 1478 N N . THR A 1 188 ? -2.551 21.913 -2.254 1.00 36.34 188 THR A N 1
ATOM 1479 C CA . THR A 1 188 ? -2.026 21.560 -3.577 1.00 36.34 188 THR A CA 1
ATOM 1480 C C . THR A 1 188 ? -3.175 20.916 -4.319 1.00 36.34 188 THR A C 1
ATOM 1482 O O . THR A 1 188 ? -3.395 19.713 -4.217 1.00 36.34 188 THR A O 1
ATOM 1485 N N . THR A 1 189 ? -3.945 21.727 -5.037 1.00 36.16 189 THR A N 1
ATOM 1486 C CA . THR A 1 189 ? -4.796 21.197 -6.092 1.00 36.16 189 THR A CA 1
ATOM 1487 C C . THR A 1 189 ? -3.854 20.724 -7.189 1.00 36.16 189 THR A C 1
ATOM 1489 O O . THR A 1 189 ? -3.425 21.520 -8.024 1.00 36.16 189 THR A O 1
ATOM 1492 N N . VAL A 1 190 ? -3.507 19.435 -7.189 1.00 37.12 190 VAL A N 1
ATOM 1493 C CA . VAL A 1 190 ? -2.982 18.813 -8.405 1.00 37.12 190 VAL A CA 1
ATOM 1494 C C . VAL A 1 190 ? -4.168 18.749 -9.356 1.00 37.12 190 VAL A C 1
ATOM 1496 O O . VAL A 1 190 ? -4.996 17.845 -9.293 1.00 37.12 190 VAL A O 1
ATOM 1499 N N . THR A 1 191 ? -4.312 19.793 -10.167 1.00 36.75 191 THR A N 1
ATOM 1500 C CA . THR A 1 191 ? -5.162 19.740 -11.349 1.00 36.75 191 THR A CA 1
ATOM 1501 C C . THR A 1 191 ? -4.300 19.083 -12.404 1.00 36.75 191 THR A C 1
ATOM 1503 O O . THR A 1 191 ? -3.488 19.741 -13.050 1.00 36.75 191 THR A O 1
ATOM 1506 N N . ALA A 1 192 ? -4.424 17.764 -12.534 1.00 37.31 192 ALA A N 1
ATOM 1507 C CA . ALA A 1 192 ? -4.001 17.135 -13.765 1.00 37.31 192 ALA A CA 1
ATOM 1508 C C . ALA A 1 192 ? -4.854 17.780 -14.868 1.00 37.31 192 ALA A C 1
ATOM 1510 O O . ALA A 1 192 ? -6.071 17.627 -14.900 1.00 37.31 192 ALA A O 1
ATOM 1511 N N . SER A 1 193 ? -4.233 18.573 -15.741 1.00 35.44 193 SER A N 1
ATOM 1512 C CA . SER A 1 193 ? -4.856 18.995 -17.001 1.00 35.44 193 SER A CA 1
ATOM 1513 C C . SER A 1 193 ? -4.942 17.834 -17.996 1.00 35.44 193 SER A C 1
ATOM 1515 O O . SER A 1 193 ? -5.387 18.028 -19.127 1.00 35.44 193 SER A O 1
ATOM 1517 N N . ASP A 1 194 ? -4.518 16.640 -17.575 1.00 45.44 194 ASP A N 1
ATOM 1518 C CA . ASP A 1 194 ? -4.669 15.408 -18.315 1.00 45.44 194 ASP A CA 1
ATOM 1519 C C . ASP A 1 194 ? -6.137 14.943 -18.272 1.00 45.44 194 ASP A C 1
ATOM 1521 O O . ASP A 1 194 ? -6.640 14.591 -17.200 1.00 45.44 194 ASP A O 1
ATOM 1525 N N . PRO A 1 195 ? -6.841 14.894 -19.417 1.00 45.41 195 PRO A N 1
ATOM 1526 C CA . PRO A 1 195 ? -8.158 14.271 -19.493 1.00 45.41 195 PRO A CA 1
ATOM 1527 C C . PRO A 1 195 ? -8.169 12.779 -19.090 1.00 45.41 195 PRO A C 1
ATOM 1529 O O . PRO A 1 195 ? -9.259 12.227 -18.936 1.00 45.41 195 PRO A O 1
ATOM 1532 N N . ALA A 1 196 ? -7.010 12.127 -18.906 1.00 48.12 196 ALA A N 1
ATOM 1533 C CA . ALA A 1 196 ? -6.878 10.721 -18.514 1.00 48.12 196 ALA A CA 1
ATOM 1534 C C . ALA A 1 196 ? -6.786 10.449 -16.994 1.00 48.12 196 ALA A C 1
ATOM 1536 O O . ALA A 1 196 ? -6.955 9.298 -16.592 1.00 48.12 196 ALA A O 1
ATOM 1537 N N . LEU A 1 197 ? -6.593 11.459 -16.133 1.00 57.59 197 LEU A N 1
ATOM 1538 C CA . LEU A 1 197 ? -6.602 11.293 -14.667 1.00 57.59 197 LEU A CA 1
ATOM 1539 C C . LEU A 1 197 ? -7.747 12.112 -14.056 1.00 57.59 197 LEU A C 1
ATOM 1541 O O . LEU A 1 197 ? -7.531 13.221 -13.564 1.00 57.59 197 LEU A O 1
ATOM 1545 N N . PRO A 1 198 ? -8.996 11.611 -14.094 1.00 64.00 198 PRO A N 1
ATOM 1546 C CA . PRO A 1 198 ? -10.177 12.402 -13.776 1.00 64.00 198 PRO A CA 1
ATOM 1547 C C . PRO A 1 198 ? -10.422 12.445 -12.261 1.00 64.00 198 PRO A C 1
ATOM 1549 O O . PRO A 1 198 ? -11.509 12.117 -11.781 1.00 64.00 198 PRO A O 1
ATOM 1552 N N . TYR A 1 199 ? -9.395 12.803 -11.491 1.00 68.12 199 TYR A N 1
ATOM 1553 C CA . TYR A 1 199 ? -9.491 12.954 -10.051 1.00 68.12 199 TYR A CA 1
ATOM 1554 C C . TYR A 1 199 ? -8.846 14.245 -9.556 1.00 68.12 199 TYR A C 1
ATOM 1556 O O . TYR A 1 199 ? -7.928 14.795 -10.154 1.00 68.12 199 TYR A O 1
ATOM 1564 N N . THR A 1 200 ? -9.337 14.734 -8.421 1.00 72.81 200 THR A N 1
ATOM 1565 C CA . THR A 1 200 ? -8.729 15.857 -7.696 1.00 72.81 200 THR A CA 1
ATOM 1566 C C . THR A 1 200 ? -8.097 15.342 -6.418 1.00 72.81 200 THR A C 1
ATOM 1568 O O . THR A 1 200 ? -8.758 14.625 -5.666 1.00 72.81 200 THR A O 1
ATOM 1571 N N . VAL A 1 201 ? -6.848 15.732 -6.158 1.00 70.94 201 VAL A N 1
ATOM 1572 C CA . VAL A 1 201 ? -6.155 15.462 -4.892 1.00 70.94 201 VAL A CA 1
ATOM 1573 C C . VAL A 1 201 ? -6.125 16.728 -4.049 1.00 70.94 201 VAL A C 1
ATOM 1575 O O . VAL A 1 201 ? -5.812 17.807 -4.547 1.00 70.94 201 VAL A O 1
ATOM 1578 N N . THR A 1 202 ? -6.450 16.609 -2.765 1.00 72.88 202 THR A N 1
ATOM 1579 C CA . THR A 1 202 ? -6.355 17.702 -1.793 1.00 72.88 202 THR A CA 1
ATOM 1580 C C . THR A 1 202 ? -5.662 17.202 -0.526 1.00 72.88 202 THR A C 1
ATOM 1582 O O . THR A 1 202 ? -6.270 16.445 0.238 1.00 72.88 202 THR A O 1
ATOM 1585 N N . PRO A 1 203 ? -4.394 17.581 -0.291 1.00 75.50 203 PRO A N 1
ATOM 1586 C CA . PRO A 1 203 ? -3.728 17.315 0.975 1.00 75.50 203 PRO A CA 1
ATOM 1587 C C . PRO A 1 203 ? -4.198 18.300 2.060 1.00 75.50 203 PRO A C 1
ATOM 1589 O O . PRO A 1 203 ? -4.572 19.431 1.762 1.00 75.50 203 PRO A O 1
ATOM 1592 N N . SER A 1 204 ? -4.195 17.892 3.327 1.00 77.69 204 SER A N 1
ATOM 1593 C CA . SER A 1 204 ? -4.408 18.784 4.476 1.00 77.69 204 SER A CA 1
ATOM 1594 C C . SER A 1 204 ? -3.882 18.165 5.777 1.00 77.69 204 SER A C 1
ATOM 1596 O O . SER A 1 204 ? -3.582 16.973 5.825 1.00 77.69 204 SER A O 1
ATOM 1598 N N . ILE A 1 205 ? -3.752 18.973 6.833 1.00 79.00 205 ILE A N 1
ATOM 1599 C CA . ILE A 1 205 ? -3.526 18.479 8.198 1.00 79.00 205 ILE A CA 1
ATOM 1600 C C . ILE A 1 205 ? -4.843 18.609 8.956 1.00 79.00 205 ILE A C 1
ATOM 1602 O O . ILE A 1 205 ? -5.439 19.688 8.988 1.00 79.00 205 ILE A O 1
ATOM 1606 N N . THR A 1 206 ? -5.309 17.514 9.540 1.00 81.50 206 THR A N 1
ATOM 1607 C CA . THR A 1 206 ? -6.561 17.469 10.296 1.00 81.50 206 THR A CA 1
ATOM 1608 C C . THR A 1 206 ? -6.358 17.928 11.744 1.00 81.50 206 THR A C 1
ATOM 1610 O O . THR A 1 206 ? -5.236 18.025 12.243 1.00 81.50 206 THR A O 1
ATOM 1613 N N . SER A 1 207 ? -7.451 18.207 12.459 1.00 80.69 207 SER A N 1
ATOM 1614 C CA . SER A 1 207 ? -7.394 18.648 13.864 1.00 80.69 207 SER A CA 1
ATOM 1615 C C . SER A 1 207 ? -6.796 17.609 14.819 1.00 80.69 207 SER A C 1
ATOM 1617 O O . SER A 1 207 ? -6.323 17.962 15.894 1.00 80.69 207 SER A O 1
ATOM 1619 N N . ASP A 1 208 ? -6.828 16.336 14.437 1.00 82.50 208 ASP A N 1
ATOM 1620 C CA . ASP A 1 208 ? -6.236 15.195 15.138 1.00 82.50 208 ASP A CA 1
ATOM 1621 C C . ASP A 1 208 ? -4.798 14.881 14.676 1.00 82.50 208 ASP A C 1
ATOM 1623 O O . ASP A 1 208 ? -4.263 13.831 15.015 1.00 82.50 208 ASP A O 1
ATOM 1627 N N . ASN A 1 209 ? -4.139 15.811 13.970 1.00 82.12 209 ASN A N 1
ATOM 1628 C CA . ASN A 1 209 ? -2.753 15.714 13.487 1.00 82.12 209 ASN A CA 1
ATOM 1629 C C . ASN A 1 209 ? -2.502 14.652 12.403 1.00 82.12 209 ASN A C 1
ATOM 1631 O O . ASN A 1 209 ? -1.350 14.274 12.177 1.00 82.12 209 ASN A O 1
ATOM 1635 N N . ALA A 1 210 ? -3.539 14.196 11.701 1.00 84.62 210 ALA A N 1
ATOM 1636 C CA . ALA A 1 210 ? -3.354 13.352 10.528 1.00 84.62 210 ALA A CA 1
ATOM 1637 C C . ALA A 1 210 ? -2.874 14.196 9.346 1.00 84.62 210 ALA A C 1
ATOM 1639 O O . ALA A 1 210 ? -3.405 15.280 9.088 1.00 84.62 210 ALA A O 1
ATOM 1640 N N . PHE A 1 211 ? -1.939 13.665 8.562 1.00 83.25 211 PHE A N 1
ATOM 1641 C CA . PHE A 1 211 ? -1.756 14.117 7.189 1.00 83.25 211 PHE A CA 1
ATOM 1642 C C . PHE A 1 211 ? -2.786 13.406 6.308 1.00 83.25 211 PHE A C 1
ATOM 1644 O O . PH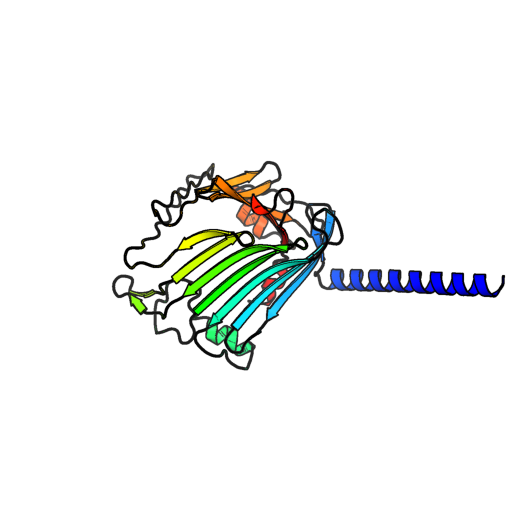E A 1 211 ? -2.692 12.198 6.087 1.00 83.25 211 PHE A O 1
ATOM 1651 N N . LEU A 1 212 ? -3.788 14.149 5.845 1.00 84.75 212 LEU A N 1
ATOM 1652 C CA . LEU A 1 212 ? -4.872 13.651 5.008 1.00 84.75 212 LEU A CA 1
ATOM 1653 C C . LEU A 1 212 ? -4.563 13.923 3.540 1.00 84.75 212 LEU A C 1
ATOM 1655 O O . LEU A 1 212 ? -4.311 15.063 3.164 1.00 84.75 212 LEU A O 1
ATOM 1659 N N . ILE A 1 213 ? -4.679 12.899 2.704 1.00 85.44 213 ILE A N 1
ATOM 1660 C CA . ILE A 1 213 ? -4.770 13.027 1.250 1.00 85.44 213 ILE A CA 1
ATOM 1661 C C . ILE A 1 213 ? -6.169 12.576 0.838 1.00 85.44 213 ILE A C 1
ATOM 1663 O O . ILE A 1 213 ? -6.514 11.410 1.028 1.00 85.44 213 ILE A O 1
ATOM 1667 N N . LYS A 1 214 ? -6.970 13.482 0.270 1.00 86.62 214 LYS A N 1
ATOM 1668 C CA . LYS A 1 214 ? -8.274 13.140 -0.308 1.00 86.62 214 LYS A CA 1
ATOM 1669 C C . LYS A 1 214 ? -8.207 13.144 -1.826 1.00 86.62 214 LYS A C 1
ATOM 1671 O O . LYS A 1 214 ? -7.902 14.178 -2.412 1.00 86.62 214 LYS A O 1
ATOM 1676 N N . THR A 1 215 ? -8.569 12.025 -2.435 1.00 87.62 215 THR A N 1
ATOM 1677 C CA . THR A 1 215 ? -8.749 11.857 -3.876 1.00 87.62 215 THR A CA 1
ATOM 1678 C C . THR A 1 215 ? -10.239 11.743 -4.173 1.00 87.62 215 THR A C 1
ATOM 1680 O O . THR A 1 215 ? -10.905 10.872 -3.621 1.00 87.62 215 THR A O 1
ATOM 1683 N N . THR A 1 216 ? -10.779 12.614 -5.024 1.00 87.25 216 THR A N 1
ATOM 1684 C CA . THR A 1 216 ? -12.169 12.521 -5.515 1.00 87.25 216 THR A CA 1
ATOM 1685 C C . THR A 1 216 ? -12.146 12.117 -6.977 1.00 87.25 216 THR A C 1
ATOM 1687 O O . THR A 1 216 ? -11.495 12.803 -7.758 1.00 87.25 216 THR A O 1
ATOM 1690 N N . PHE A 1 217 ? -12.829 11.032 -7.336 1.00 87.25 217 PHE A N 1
ATOM 1691 C CA . PHE A 1 217 ? -12.847 10.467 -8.687 1.00 87.25 217 PHE A CA 1
ATOM 1692 C C . PHE A 1 217 ? -13.997 11.031 -9.538 1.00 87.25 217 PHE A C 1
ATOM 1694 O O . PHE A 1 217 ? -14.917 11.672 -9.028 1.00 87.25 217 PHE A O 1
ATOM 1701 N N . ALA A 1 218 ? -13.963 10.757 -10.845 1.00 84.94 218 ALA A N 1
ATOM 1702 C CA . ALA A 1 218 ? -14.928 11.251 -11.835 1.00 84.94 218 ALA A CA 1
ATOM 1703 C C . ALA A 1 218 ? -16.392 10.891 -11.527 1.00 84.94 218 ALA A C 1
ATOM 1705 O O . ALA A 1 218 ? -17.312 11.636 -11.858 1.00 84.94 218 ALA A O 1
ATOM 1706 N N . ASP A 1 219 ? -16.605 9.734 -10.900 1.00 86.06 219 ASP A N 1
ATOM 1707 C CA . ASP A 1 219 ? -17.911 9.224 -10.477 1.00 86.06 219 ASP A CA 1
ATOM 1708 C C . ASP A 1 219 ? -18.402 9.851 -9.153 1.00 86.06 219 ASP A C 1
ATOM 1710 O O . ASP A 1 219 ? -19.437 9.448 -8.624 1.00 86.06 219 ASP A O 1
ATOM 1714 N N . ASN A 1 220 ? -17.689 10.860 -8.635 1.00 88.88 220 ASN A N 1
ATOM 1715 C CA . ASN A 1 220 ? -17.891 11.527 -7.343 1.00 88.88 220 ASN A CA 1
ATOM 1716 C C . ASN A 1 220 ? -17.688 10.633 -6.111 1.00 88.88 220 ASN A C 1
ATOM 1718 O O . ASN A 1 220 ? -18.006 11.046 -4.993 1.00 88.88 220 ASN A O 1
ATOM 1722 N N . THR A 1 221 ? -17.141 9.431 -6.280 1.00 95.69 221 THR A N 1
ATOM 1723 C CA . THR A 1 221 ? -16.627 8.649 -5.151 1.00 95.69 221 THR A CA 1
ATOM 1724 C C . THR A 1 221 ? -15.280 9.203 -4.691 1.00 95.69 221 THR A C 1
ATOM 1726 O O . THR A 1 221 ? -14.660 10.035 -5.362 1.00 95.69 221 THR A O 1
ATOM 1729 N N . PHE A 1 222 ? -14.808 8.758 -3.530 1.00 94.94 222 PHE A N 1
ATOM 1730 C CA . PHE A 1 222 ? -13.549 9.235 -2.968 1.00 94.94 222 PHE A CA 1
ATOM 1731 C C . PHE A 1 222 ? -12.708 8.128 -2.340 1.00 94.94 222 PHE A C 1
ATOM 1733 O O . PHE A 1 222 ? -13.228 7.091 -1.930 1.00 94.94 222 PHE A O 1
ATOM 1740 N N . LEU A 1 223 ? -11.419 8.434 -2.198 1.00 96.00 223 LEU A N 1
ATOM 1741 C CA . LEU A 1 223 ? -10.464 7.773 -1.321 1.00 96.00 223 LEU A CA 1
ATOM 1742 C C . LEU A 1 223 ? -9.807 8.824 -0.419 1.00 96.00 223 LEU A C 1
ATOM 1744 O O . LEU A 1 223 ? -9.229 9.794 -0.897 1.00 96.00 223 LEU A O 1
ATOM 1748 N N . GLU A 1 224 ? -9.872 8.623 0.886 1.00 95.62 224 GLU A N 1
ATOM 1749 C CA . GLU A 1 224 ? -9.177 9.410 1.898 1.00 95.62 224 GLU A CA 1
ATOM 1750 C C . GLU A 1 224 ? -8.091 8.540 2.528 1.00 95.62 224 GLU A C 1
ATOM 1752 O O . GLU A 1 224 ? -8.360 7.436 2.995 1.00 95.62 224 GLU A O 1
ATOM 1757 N N . THR A 1 225 ? -6.857 9.038 2.526 1.00 94.19 225 THR A N 1
ATOM 1758 C CA . THR A 1 225 ? -5.707 8.416 3.188 1.00 94.19 225 THR A CA 1
ATOM 1759 C C . THR A 1 225 ? -5.277 9.304 4.339 1.00 94.19 225 THR A C 1
ATOM 1761 O O . THR A 1 225 ? -4.778 10.406 4.115 1.00 94.19 225 THR A O 1
ATOM 1764 N N . TYR A 1 226 ? -5.450 8.822 5.559 1.00 92.31 226 TYR A N 1
ATOM 1765 C CA . TYR A 1 226 ? -4.978 9.470 6.772 1.00 92.31 226 TYR A CA 1
ATOM 1766 C C . TYR A 1 226 ? -3.655 8.837 7.173 1.00 92.31 226 TYR A C 1
ATOM 1768 O O . TYR A 1 226 ? -3.559 7.616 7.250 1.00 92.31 226 TYR A O 1
ATOM 1776 N N . ARG A 1 227 ? -2.638 9.656 7.428 1.00 89.62 227 ARG A N 1
ATOM 1777 C CA . ARG A 1 227 ? -1.347 9.201 7.950 1.00 89.62 227 ARG A CA 1
ATOM 1778 C C . ARG A 1 227 ? -1.095 9.846 9.299 1.00 89.62 227 ARG A C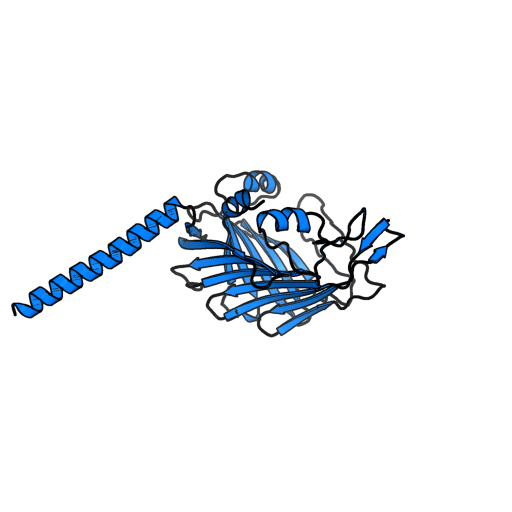 1
ATOM 1780 O O . ARG A 1 227 ? -0.998 11.072 9.382 1.00 89.62 227 ARG A O 1
ATOM 1787 N N . TYR A 1 228 ? -0.949 9.020 10.322 1.00 88.50 228 TYR A N 1
ATOM 1788 C CA . TYR A 1 228 ? -0.558 9.432 11.659 1.00 88.50 228 TYR A CA 1
ATOM 1789 C C . TYR A 1 228 ? 0.821 8.884 11.978 1.00 88.50 228 TYR A C 1
ATOM 1791 O O . TYR A 1 228 ? 1.214 7.806 11.534 1.00 88.50 228 TYR A O 1
ATOM 1799 N N . TYR A 1 229 ? 1.539 9.630 12.801 1.00 87.38 229 TYR A N 1
ATOM 1800 C CA . TYR A 1 229 ? 2.775 9.160 13.391 1.00 87.38 229 TYR A CA 1
ATOM 1801 C C . TYR A 1 229 ? 2.496 8.846 14.849 1.00 87.38 229 TYR A C 1
ATOM 1803 O O . TYR A 1 229 ? 2.094 9.733 15.599 1.00 87.38 229 TYR A O 1
ATOM 1811 N N . VAL A 1 230 ? 2.671 7.593 15.242 1.00 89.19 230 VAL A N 1
ATOM 1812 C CA . VAL A 1 230 ? 2.335 7.106 16.582 1.00 89.19 230 VAL A CA 1
ATOM 1813 C C . VAL A 1 230 ? 3.571 6.502 17.224 1.00 89.19 230 VAL A C 1
ATOM 1815 O O . VAL A 1 230 ? 4.372 5.862 16.552 1.00 89.19 230 VAL A O 1
ATOM 1818 N N . ASN A 1 231 ? 3.768 6.729 18.518 1.00 86.44 231 ASN A N 1
ATOM 1819 C CA . ASN A 1 231 ? 4.807 6.002 19.249 1.00 86.44 231 ASN A CA 1
ATOM 1820 C C . ASN A 1 231 ? 4.337 4.576 19.592 1.00 86.44 231 ASN A C 1
ATOM 1822 O O . ASN A 1 231 ? 3.186 4.221 19.343 1.00 86.44 231 ASN A O 1
ATOM 1826 N N . ASP A 1 232 ? 5.196 3.772 20.221 1.00 83.50 232 ASP A N 1
ATOM 1827 C CA . ASP A 1 232 ? 4.870 2.381 20.590 1.00 83.50 232 ASP A CA 1
ATOM 1828 C C . ASP A 1 232 ? 3.659 2.237 21.532 1.00 83.50 232 ASP A C 1
ATOM 1830 O O . ASP A 1 232 ? 3.044 1.172 21.609 1.00 83.50 232 ASP A O 1
ATOM 1834 N N . SER A 1 233 ? 3.298 3.319 22.228 1.00 85.06 233 SER A N 1
ATOM 1835 C CA . SER A 1 233 ? 2.142 3.398 23.127 1.00 85.06 233 SER A CA 1
ATOM 1836 C C . SER A 1 233 ? 0.867 3.904 22.441 1.00 85.06 233 SER A C 1
ATOM 1838 O O . SER A 1 233 ? -0.116 4.164 23.135 1.00 85.06 233 SER A O 1
ATOM 1840 N N . GLY A 1 234 ? 0.869 4.090 21.117 1.00 86.06 234 GLY A N 1
ATOM 1841 C CA . GLY A 1 234 ? -0.297 4.556 20.360 1.00 86.06 234 GLY A CA 1
ATOM 1842 C C . GLY A 1 234 ? -0.571 6.054 20.474 1.00 86.06 234 GLY A C 1
ATOM 1843 O O . GLY A 1 234 ? -1.615 6.541 20.047 1.00 86.06 234 GLY A O 1
ATOM 1844 N N . VAL A 1 235 ? 0.353 6.829 21.050 1.00 88.62 235 VAL A N 1
ATOM 1845 C CA . VAL A 1 235 ? 0.175 8.277 21.187 1.00 88.62 235 VAL A CA 1
ATOM 1846 C C . VAL A 1 235 ? 0.540 8.954 19.873 1.00 88.62 235 VAL A C 1
ATOM 1848 O O . VAL A 1 235 ? 1.713 8.969 19.479 1.00 88.62 235 VAL A O 1
ATOM 1851 N N . VAL A 1 236 ? -0.463 9.562 19.237 1.00 88.94 236 VAL A N 1
ATOM 1852 C CA . VAL A 1 236 ? -0.296 10.387 18.036 1.00 88.94 236 VAL A CA 1
ATOM 1853 C C . VAL A 1 236 ? 0.638 11.556 18.339 1.00 88.94 236 VAL A C 1
ATOM 1855 O O . VAL A 1 236 ? 0.398 12.359 19.243 1.00 88.94 236 VAL A O 1
ATOM 1858 N N . GLN A 1 237 ? 1.714 11.649 17.567 1.00 85.44 237 GLN A N 1
ATOM 1859 C CA . GLN A 1 237 ? 2.650 12.757 17.617 1.00 85.44 237 GLN A CA 1
ATOM 1860 C C . GLN A 1 237 ? 2.122 13.907 16.757 1.00 85.44 237 GLN A C 1
ATOM 1862 O O . GLN A 1 237 ? 1.698 13.683 15.621 1.00 85.44 237 GLN A O 1
ATOM 1867 N N . PRO A 1 238 ? 2.145 15.147 17.268 1.00 78.31 238 PRO A N 1
ATOM 1868 C CA . PRO A 1 238 ? 1.671 16.287 16.511 1.00 78.31 238 PRO A CA 1
ATOM 1869 C C . PRO A 1 238 ? 2.520 16.480 15.258 1.00 78.31 238 PRO A C 1
ATOM 1871 O O . PRO A 1 238 ? 3.752 16.552 15.318 1.00 78.31 238 PRO A O 1
ATOM 1874 N N . LEU A 1 239 ? 1.840 16.608 14.124 1.00 69.69 239 LEU A N 1
ATOM 1875 C CA . LEU A 1 239 ? 2.456 16.997 12.874 1.00 69.69 239 LEU A CA 1
ATOM 1876 C C . LEU A 1 239 ? 2.238 18.491 12.680 1.00 69.69 239 LEU A C 1
ATOM 1878 O O . LEU A 1 239 ? 1.126 18.949 12.432 1.00 69.69 239 LEU A O 1
ATOM 1882 N N . THR A 1 240 ? 3.312 19.262 12.768 1.00 62.12 240 THR A N 1
ATOM 1883 C CA . THR A 1 240 ? 3.318 20.637 12.271 1.00 62.12 240 THR A CA 1
ATOM 1884 C C . THR A 1 240 ? 4.361 20.740 11.167 1.00 62.12 240 THR A C 1
ATOM 1886 O O . THR A 1 240 ? 5.365 20.027 11.181 1.00 62.12 240 THR A O 1
ATOM 1889 N N . LEU A 1 241 ? 4.111 21.581 10.161 1.00 55.97 241 LEU A N 1
ATOM 1890 C CA . LEU A 1 241 ? 4.947 21.669 8.956 1.00 55.97 241 LEU A CA 1
ATOM 1891 C C . LEU A 1 241 ? 6.420 21.986 9.290 1.00 55.97 241 LEU A C 1
ATOM 1893 O O . LEU A 1 241 ? 7.337 21.446 8.679 1.00 55.97 241 LEU A O 1
ATOM 1897 N N . ASP A 1 242 ? 6.639 22.811 10.314 1.00 60.16 242 ASP A N 1
ATOM 1898 C CA . ASP A 1 242 ? 7.945 23.186 10.869 1.00 60.16 242 ASP A CA 1
ATOM 1899 C C . ASP A 1 242 ? 8.632 22.050 11.645 1.00 60.16 242 ASP A C 1
ATOM 1901 O O . ASP A 1 242 ? 9.856 22.043 11.793 1.00 60.16 242 ASP A O 1
ATOM 1905 N N . LYS A 1 243 ? 7.858 21.068 12.119 1.00 57.50 243 LYS A N 1
ATOM 1906 C CA . LYS A 1 243 ? 8.350 19.925 12.895 1.00 57.50 243 LYS A CA 1
ATOM 1907 C C . LYS A 1 243 ? 8.362 18.622 12.118 1.00 57.50 243 LYS A C 1
ATOM 1909 O O . LYS A 1 243 ? 8.953 17.678 12.617 1.00 57.50 243 LYS A O 1
ATOM 1914 N N . TYR A 1 244 ? 7.832 18.562 10.895 1.00 61.47 244 TYR A N 1
ATOM 1915 C CA . TYR A 1 244 ? 7.783 17.338 10.083 1.00 61.47 244 TYR A CA 1
ATOM 1916 C C . TYR A 1 244 ? 9.133 16.602 10.029 1.00 61.47 244 TYR A C 1
ATOM 1918 O O . TYR A 1 244 ? 9.231 15.425 10.373 1.00 61.47 244 TYR A O 1
ATOM 1926 N N . ALA A 1 245 ? 10.209 17.322 9.698 1.00 62.09 245 ALA A N 1
ATOM 1927 C CA . ALA A 1 245 ? 11.557 16.757 9.646 1.00 62.09 245 ALA A CA 1
ATOM 1928 C C . ALA A 1 245 ? 12.117 16.351 11.024 1.00 62.09 245 ALA A C 1
ATOM 1930 O O . ALA A 1 245 ? 13.012 15.511 11.090 1.00 62.09 245 ALA A O 1
ATOM 1931 N N . GLN A 1 246 ? 11.632 16.951 12.116 1.00 62.97 246 GLN A N 1
ATOM 1932 C CA . GLN A 1 246 ? 12.005 16.581 13.486 1.00 62.97 246 GLN A CA 1
ATOM 1933 C C . GLN A 1 246 ? 11.233 15.342 13.943 1.00 62.97 246 GLN A C 1
ATOM 1935 O O . GLN A 1 246 ? 11.840 14.427 14.491 1.00 62.97 246 GLN A O 1
ATOM 1940 N N . THR A 1 247 ? 9.932 15.283 13.653 1.00 63.34 247 THR A N 1
ATOM 1941 C CA . THR A 1 247 ? 9.055 14.143 13.927 1.00 63.34 247 THR A CA 1
ATOM 1942 C C . THR A 1 247 ? 9.603 12.886 13.258 1.00 63.34 247 THR A C 1
ATOM 1944 O O . THR A 1 247 ? 9.823 11.896 13.938 1.00 63.34 247 THR A O 1
ATOM 1947 N N . LEU A 1 248 ? 9.997 12.949 11.980 1.00 64.75 248 LEU A N 1
ATOM 1948 C CA . LEU A 1 248 ? 10.623 11.817 11.275 1.00 64.75 248 LEU A CA 1
ATOM 1949 C C . LEU A 1 248 ? 11.956 11.323 11.873 1.00 64.75 248 LEU A C 1
ATOM 1951 O O . LEU A 1 248 ? 12.428 10.254 11.498 1.00 64.75 248 LEU A O 1
ATOM 1955 N N . ARG A 1 249 ? 12.590 12.093 12.765 1.00 64.94 249 ARG A N 1
ATOM 1956 C CA . ARG A 1 249 ? 13.836 11.713 13.453 1.00 64.94 249 ARG A CA 1
ATOM 1957 C C . ARG A 1 249 ? 13.597 11.174 14.860 1.00 64.94 249 ARG A C 1
ATOM 1959 O O . ARG A 1 249 ? 14.566 10.827 15.533 1.00 64.94 249 ARG A O 1
ATOM 1966 N N . MET A 1 250 ? 12.350 11.155 15.331 1.00 66.81 250 MET A N 1
ATOM 1967 C CA . MET A 1 250 ? 12.032 10.577 16.629 1.00 66.81 250 MET A CA 1
ATOM 1968 C C . MET A 1 250 ? 12.243 9.058 16.555 1.00 66.81 250 MET A C 1
ATOM 1970 O O . MET A 1 250 ? 11.754 8.428 15.616 1.00 66.81 250 MET A O 1
ATOM 1974 N N . PRO A 1 251 ? 12.985 8.463 17.506 1.00 66.19 251 PRO A N 1
ATOM 1975 C CA . PRO A 1 251 ? 13.098 7.013 17.584 1.00 66.19 251 PRO A CA 1
ATOM 1976 C C . PRO A 1 251 ? 11.723 6.401 17.882 1.00 66.19 251 PRO A C 1
ATOM 1978 O O . PRO A 1 251 ? 10.887 7.046 18.520 1.00 66.19 251 PRO A O 1
ATOM 1981 N N . ASN A 1 252 ? 11.513 5.163 17.434 1.00 73.50 252 ASN A N 1
ATOM 1982 C CA . ASN A 1 252 ? 10.309 4.370 17.701 1.00 73.50 252 ASN A CA 1
ATOM 1983 C C . ASN A 1 252 ? 9.006 5.030 17.221 1.00 73.50 252 ASN A C 1
ATOM 1985 O O . ASN A 1 252 ? 7.979 5.024 17.908 1.00 73.50 252 ASN A O 1
ATOM 1989 N N . LEU A 1 253 ? 9.068 5.675 16.057 1.00 81.12 253 LEU A N 1
ATOM 1990 C CA . LEU A 1 253 ? 7.906 6.288 15.440 1.00 81.12 253 LEU A CA 1
ATOM 1991 C C . LEU A 1 253 ? 7.326 5.366 14.372 1.00 81.12 253 LEU A C 1
ATOM 1993 O O . LEU A 1 253 ? 7.956 5.110 13.346 1.00 81.12 253 LEU A O 1
ATOM 1997 N N . ASN A 1 254 ? 6.101 4.927 14.609 1.00 86.31 254 ASN A N 1
ATOM 1998 C CA . ASN A 1 254 ? 5.335 4.052 13.740 1.00 86.31 254 ASN A CA 1
ATOM 1999 C C . ASN A 1 254 ? 4.405 4.882 12.850 1.00 86.31 254 ASN A C 1
ATOM 2001 O O . ASN A 1 254 ? 4.017 6.002 13.198 1.00 86.31 254 ASN A O 1
ATOM 2005 N N . TRP A 1 255 ? 4.068 4.351 11.681 1.00 87.44 255 TRP A N 1
ATOM 2006 C CA . TRP A 1 255 ? 3.147 4.975 10.738 1.00 87.44 255 TRP A CA 1
ATOM 2007 C C . TRP A 1 255 ? 1.815 4.245 10.810 1.00 87.44 255 TRP A C 1
ATOM 2009 O O . TRP A 1 255 ? 1.714 3.105 10.362 1.00 87.44 255 TRP A O 1
ATOM 2019 N N . GLU A 1 256 ? 0.802 4.911 11.351 1.00 91.25 256 GLU A N 1
ATOM 2020 C CA . GLU A 1 256 ? -0.577 4.451 11.226 1.00 91.25 256 GLU A CA 1
ATOM 2021 C C . GLU A 1 256 ? -1.156 5.049 9.942 1.00 91.25 256 GLU A C 1
ATOM 2023 O O . GLU A 1 256 ? -1.117 6.268 9.735 1.00 91.25 256 GLU A O 1
ATOM 2028 N N . ILE A 1 257 ? -1.680 4.202 9.065 1.00 93.12 257 ILE A N 1
ATOM 2029 C CA . ILE A 1 257 ? -2.301 4.609 7.813 1.00 93.12 257 ILE A CA 1
ATOM 2030 C C . ILE A 1 257 ? -3.723 4.070 7.777 1.00 93.12 257 ILE A C 1
ATOM 2032 O O . ILE A 1 257 ? -3.936 2.861 7.727 1.00 93.12 257 ILE A O 1
ATOM 2036 N N . VAL A 1 258 ? -4.688 4.987 7.740 1.00 95.38 258 VAL A N 1
ATOM 2037 C CA . VAL A 1 258 ? -6.112 4.662 7.667 1.00 95.38 258 VAL A CA 1
ATOM 2038 C C . VAL A 1 258 ? -6.661 5.096 6.316 1.00 95.38 258 VAL A C 1
ATOM 2040 O O . VAL A 1 258 ? -6.584 6.268 5.943 1.00 95.38 258 VAL A O 1
ATOM 2043 N N . TYR A 1 259 ? -7.260 4.158 5.593 1.00 96.81 259 TYR A N 1
ATOM 2044 C CA . TYR A 1 259 ? -7.934 4.394 4.327 1.00 96.81 259 TYR A CA 1
ATOM 2045 C C . TYR A 1 259 ? -9.447 4.350 4.500 1.00 96.81 259 TYR A C 1
ATOM 2047 O O . TYR A 1 259 ? -10.000 3.391 5.046 1.00 96.81 259 TYR A O 1
ATOM 2055 N N . LYS A 1 260 ? -10.120 5.365 3.961 1.00 97.31 260 LYS A N 1
ATOM 2056 C CA . LYS A 1 260 ? -11.579 5.417 3.829 1.00 97.31 260 LYS A CA 1
ATOM 2057 C C . LYS A 1 260 ? -11.933 5.599 2.368 1.00 97.31 260 LYS A C 1
ATOM 2059 O O . LYS A 1 260 ? -11.364 6.459 1.708 1.00 97.31 260 LYS A O 1
ATOM 2064 N N . ALA A 1 261 ? -12.892 4.838 1.869 1.00 97.50 261 ALA A N 1
ATOM 2065 C CA . ALA A 1 261 ? -13.382 4.999 0.510 1.00 97.50 261 ALA A CA 1
ATOM 2066 C C . ALA A 1 261 ? -14.898 4.866 0.478 1.00 97.50 261 ALA A C 1
ATOM 2068 O O . ALA A 1 261 ? -15.490 4.231 1.352 1.00 97.50 261 ALA A O 1
ATOM 2069 N N . THR A 1 262 ? -15.528 5.433 -0.550 1.00 97.44 262 THR A N 1
ATOM 2070 C CA . THR A 1 262 ? -16.982 5.301 -0.737 1.00 97.44 262 THR A CA 1
ATOM 2071 C C . THR A 1 262 ? -17.407 3.827 -0.792 1.00 97.44 262 THR A C 1
ATOM 2073 O O . THR A 1 262 ? -18.422 3.447 -0.214 1.00 97.44 262 THR A O 1
ATOM 2076 N N . GLU A 1 263 ? -16.584 2.980 -1.411 1.00 97.12 263 GLU A N 1
ATOM 2077 C CA . GLU A 1 263 ? -16.801 1.539 -1.589 1.00 97.12 263 GLU A CA 1
ATOM 2078 C C . GLU A 1 263 ? -16.760 0.753 -0.276 1.00 97.12 263 GLU A C 1
ATOM 2080 O O . GLU A 1 263 ? -17.358 -0.321 -0.180 1.00 97.12 263 GLU A O 1
ATOM 2085 N N . PHE A 1 264 ? -16.071 1.276 0.740 1.00 97.25 264 PHE A N 1
ATOM 2086 C CA . PHE A 1 264 ? -15.945 0.618 2.043 1.00 97.25 264 PHE A CA 1
ATOM 2087 C C . PHE A 1 264 ? -17.172 0.888 2.929 1.00 97.25 264 PHE A C 1
ATOM 2089 O O . PHE A 1 264 ? -17.389 0.212 3.939 1.00 97.25 264 PHE A O 1
ATOM 2096 N N . GLY A 1 265 ? -18.012 1.862 2.560 1.00 94.94 265 GLY A N 1
ATOM 2097 C CA . GLY A 1 265 ? -19.122 2.323 3.384 1.00 94.94 265 GLY A CA 1
ATOM 2098 C C . GLY A 1 265 ? -18.611 2.910 4.699 1.00 94.94 265 GLY A C 1
ATOM 2099 O O . GLY A 1 265 ? -17.950 3.942 4.710 1.00 94.94 265 GLY A O 1
ATOM 2100 N N . THR A 1 266 ? -18.929 2.258 5.819 1.00 94.00 266 THR A N 1
ATOM 2101 C CA . THR A 1 266 ? -18.453 2.664 7.154 1.00 94.00 266 THR A CA 1
ATOM 2102 C C . THR A 1 266 ? -17.164 1.962 7.583 1.00 94.00 266 THR A C 1
ATOM 2104 O O . THR A 1 266 ? -16.693 2.220 8.687 1.00 94.00 266 THR A O 1
ATOM 2107 N N . ARG A 1 267 ? -16.644 1.030 6.775 1.00 95.50 267 ARG A N 1
ATOM 2108 C CA . ARG A 1 267 ? -15.427 0.264 7.076 1.00 95.50 267 ARG A CA 1
ATOM 2109 C C . ARG A 1 267 ? -14.181 1.030 6.649 1.00 95.50 267 ARG A C 1
ATOM 2111 O O . ARG A 1 267 ? -14.259 1.972 5.857 1.00 95.50 267 ARG A O 1
ATOM 2118 N N . THR A 1 268 ? -13.036 0.591 7.150 1.00 96.38 268 THR A N 1
ATOM 2119 C CA . THR A 1 268 ? -11.736 1.193 6.863 1.00 96.38 268 THR A CA 1
ATOM 2120 C C . THR A 1 268 ? -10.684 0.130 6.587 1.00 96.38 268 THR A C 1
ATOM 2122 O O . THR A 1 268 ? -10.865 -1.043 6.911 1.00 96.38 268 THR A O 1
ATOM 2125 N N . ILE A 1 269 ? -9.597 0.516 5.919 1.00 96.44 269 ILE A N 1
ATOM 2126 C CA . ILE A 1 269 ? -8.367 -0.279 5.942 1.00 96.44 269 ILE A CA 1
ATOM 2127 C C . ILE A 1 269 ? -7.397 0.432 6.863 1.00 96.44 269 ILE A C 1
ATOM 2129 O O . ILE A 1 269 ? -7.094 1.598 6.637 1.00 96.44 269 ILE A O 1
ATOM 2133 N N . ASP A 1 270 ? -6.937 -0.268 7.887 1.00 94.81 270 ASP A N 1
ATOM 2134 C CA . ASP A 1 270 ? -6.104 0.291 8.939 1.00 94.81 270 ASP A CA 1
ATOM 2135 C C . ASP A 1 270 ? -4.804 -0.514 9.059 1.00 94.81 270 ASP A C 1
ATOM 2137 O O . ASP A 1 270 ? -4.823 -1.740 9.236 1.00 94.81 270 ASP A O 1
ATOM 2141 N N . LEU A 1 271 ? -3.681 0.179 8.877 1.00 92.94 271 LEU A N 1
ATOM 2142 C CA . LEU A 1 271 ? -2.337 -0.377 8.814 1.00 92.94 271 LEU A CA 1
ATOM 2143 C C . LEU A 1 271 ? -1.419 0.333 9.801 1.00 92.94 271 LEU A C 1
ATOM 2145 O O . LEU A 1 271 ? -1.273 1.548 9.749 1.00 92.94 271 LEU A O 1
ATOM 2149 N N . LEU A 1 272 ? -0.688 -0.456 10.584 1.00 91.25 272 LEU A N 1
ATOM 2150 C CA . LEU A 1 272 ? 0.426 0.004 11.404 1.00 91.25 272 LEU A CA 1
ATOM 2151 C C . LEU A 1 272 ? 1.758 -0.507 10.841 1.00 91.25 272 LEU A C 1
ATOM 2153 O O . LEU A 1 272 ? 2.122 -1.683 10.959 1.00 91.25 272 LEU A O 1
ATOM 2157 N N . ILE A 1 273 ? 2.532 0.406 10.281 1.00 86.50 273 ILE A N 1
ATOM 2158 C CA . ILE A 1 273 ? 3.866 0.125 9.773 1.00 86.50 273 ILE A CA 1
ATOM 2159 C C . ILE A 1 273 ? 4.888 0.564 10.821 1.00 86.50 273 ILE A C 1
ATOM 2161 O O . ILE A 1 273 ? 4.841 1.694 11.294 1.00 86.50 273 ILE A O 1
ATOM 2165 N N . ILE A 1 274 ? 5.835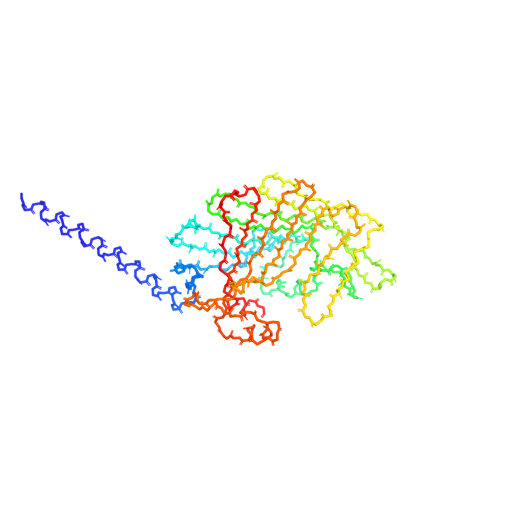 -0.313 11.159 1.00 82.31 274 ILE A N 1
ATOM 2166 C CA . ILE A 1 274 ? 6.953 -0.015 12.068 1.00 82.31 274 ILE A CA 1
ATOM 2167 C C . ILE A 1 274 ? 8.222 0.159 11.215 1.00 82.31 274 ILE A C 1
ATOM 2169 O O . ILE A 1 274 ? 8.815 -0.841 10.797 1.00 82.31 274 ILE A O 1
ATOM 2173 N N . PRO A 1 275 ? 8.647 1.403 10.903 1.00 69.88 275 PRO A N 1
ATOM 2174 C CA . PRO A 1 275 ? 9.727 1.669 9.954 1.00 69.88 275 PRO A CA 1
ATOM 2175 C C . PRO A 1 275 ? 11.087 1.125 10.383 1.00 69.88 275 PRO A C 1
ATOM 2177 O O . PRO A 1 275 ? 11.915 0.808 9.532 1.00 69.88 275 PRO A O 1
ATOM 2180 N N . GLU A 1 276 ? 11.326 0.994 11.690 1.00 64.38 276 GLU A N 1
ATOM 2181 C CA . GLU A 1 276 ? 12.575 0.448 12.230 1.00 64.38 276 GLU A CA 1
ATOM 2182 C C . GLU A 1 276 ? 12.867 -0.957 11.679 1.00 64.38 276 GLU A C 1
ATOM 2184 O O . GLU A 1 276 ? 14.021 -1.285 11.405 1.00 64.38 276 GLU A O 1
ATOM 2189 N N . ILE A 1 277 ? 11.824 -1.732 11.360 1.00 54.03 277 ILE A N 1
ATOM 2190 C CA . ILE A 1 277 ? 11.956 -3.052 10.735 1.00 54.03 277 ILE A CA 1
ATOM 2191 C C . ILE A 1 277 ? 12.559 -2.952 9.318 1.00 54.03 277 ILE A C 1
ATOM 2193 O O . ILE A 1 277 ? 13.300 -3.842 8.898 1.00 54.03 277 ILE A O 1
ATOM 2197 N N . PHE A 1 278 ? 12.328 -1.852 8.591 1.00 51.28 278 PHE A N 1
ATOM 2198 C CA . PHE A 1 278 ? 12.935 -1.611 7.275 1.00 51.28 278 PHE A CA 1
ATOM 2199 C C . PHE A 1 278 ? 14.367 -1.077 7.343 1.00 51.28 278 PHE A C 1
ATOM 2201 O O . PHE A 1 278 ? 15.109 -1.249 6.376 1.00 51.28 278 PHE A O 1
ATOM 2208 N N . SER A 1 279 ? 14.788 -0.487 8.468 1.00 50.44 279 SER A N 1
ATOM 2209 C CA . SER A 1 279 ? 16.149 0.058 8.627 1.00 50.44 279 SER A CA 1
ATOM 2210 C C . SER A 1 279 ? 17.251 -1.008 8.529 1.00 50.44 279 SER A C 1
ATOM 2212 O O . SER A 1 279 ? 18.410 -0.690 8.278 1.00 50.44 279 SER A O 1
ATOM 2214 N N . HIS A 1 280 ? 16.886 -2.285 8.682 1.00 39.34 280 HIS A N 1
ATOM 2215 C CA . HIS A 1 280 ? 17.790 -3.426 8.538 1.00 39.34 280 HIS A CA 1
ATOM 2216 C C . HIS A 1 280 ? 17.709 -4.117 7.170 1.00 39.34 280 HIS A C 1
ATOM 2218 O O . HIS A 1 280 ? 18.530 -4.988 6.878 1.00 39.34 280 HIS A O 1
ATOM 2224 N N . LEU A 1 281 ? 16.733 -3.755 6.332 1.00 36.91 281 LEU A N 1
ATOM 2225 C CA . LEU A 1 281 ? 16.499 -4.389 5.032 1.00 36.91 281 LEU A CA 1
ATOM 2226 C C . LEU A 1 281 ? 17.169 -3.635 3.869 1.00 36.91 281 LEU A C 1
ATOM 2228 O O . LEU A 1 281 ? 17.349 -4.220 2.796 1.00 36.91 281 LEU A O 1
ATOM 2232 N N . PHE A 1 282 ? 17.637 -2.396 4.085 1.00 35.91 282 PHE A N 1
ATOM 2233 C CA . PHE A 1 282 ? 18.304 -1.571 3.069 1.00 35.91 282 PHE A CA 1
ATOM 2234 C C . PHE A 1 282 ? 19.551 -0.849 3.578 1.00 35.91 282 PHE A C 1
ATOM 2236 O O . PHE A 1 282 ? 19.498 -0.220 4.648 1.00 35.91 282 PHE A O 1
#

Radius of gyration: 23.03 Å; chains: 1; bounding box: 43×66×69 Å